Protein AF-B4FDK6-F1 (afdb_monomer_lite)

InterPro domains:
  IPR009755 Regulator of MON1-CCZ1 complex, C-terminal [PF07035] (8-185)
  IPR040371 Regulator of MON1-CCZ1 complex [PTHR12897] (8-190)

pLDDT: mean 92.31, std 12.47, range [34.69, 98.38]

Secondary structure (DSSP, 8-state):
-----------SS-HHHHIIIIIHHHHHH--S-THHHHHHHHHHHHHHHHTTPPPPHHHHHHHHHHHHHTT-HHHHHHHHHTTSS---HHHHHHHHHHTTS-HHHHHHHHHHHHHTT-HHHHHHHHHHTT-HHHHHHHHHHTT-TTS-HHHHHHHHHHTT-HHHHHHHHHHHHHHSTTGGGSHHHHHHHHHHHH--

Radius of gyration: 23.43 Å; chains: 1; bounding box: 72×42×57 Å

Organism: Zea mays (NCBI:txid4577)

Structure (mmCIF, N/CA/C/O backbone):
data_AF-B4FDK6-F1
#
_entry.id   AF-B4FDK6-F1
#
loop_
_atom_site.group_PDB
_atom_site.id
_atom_site.type_symbol
_atom_site.label_atom_id
_atom_site.label_alt_id
_atom_site.label_comp_id
_atom_site.label_asym_id
_atom_site.label_entity_id
_atom_site.label_seq_id
_atom_site.pdbx_PDB_ins_code
_atom_site.Cartn_x
_atom_site.Cartn_y
_atom_site.Cartn_z
_atom_site.occupancy
_atom_site.B_iso_or_equiv
_atom_site.auth_seq_id
_atom_site.auth_comp_id
_atom_site.auth_asym_id
_atom_site.auth_atom_id
_atom_site.pdbx_PDB_model_num
ATOM 1 N N . MET A 1 1 ? 44.920 30.208 -26.578 1.00 35.97 1 MET A N 1
ATOM 2 C CA . MET A 1 1 ? 44.441 29.437 -25.412 1.00 35.97 1 MET A CA 1
ATOM 3 C C . MET A 1 1 ? 42.952 29.689 -25.276 1.00 35.97 1 MET A C 1
ATOM 5 O O . MET A 1 1 ? 42.546 30.714 -24.751 1.00 35.97 1 MET A O 1
ATOM 9 N N . THR A 1 2 ? 42.156 28.834 -25.904 1.00 34.69 2 THR A N 1
ATOM 10 C CA . THR A 1 2 ? 40.707 28.980 -26.067 1.00 34.69 2 THR A CA 1
ATOM 11 C C . THR A 1 2 ? 39.970 28.311 -24.907 1.00 34.69 2 THR A C 1
ATOM 13 O O . THR A 1 2 ? 40.255 27.166 -24.553 1.00 34.69 2 THR A O 1
ATOM 16 N N . GLN A 1 3 ? 39.049 29.067 -24.302 1.00 35.81 3 GLN A N 1
ATOM 17 C CA . GLN A 1 3 ? 38.160 28.658 -23.214 1.00 35.81 3 GLN A CA 1
ATOM 18 C C . GLN A 1 3 ? 37.396 27.377 -23.574 1.00 35.81 3 GLN A C 1
ATOM 20 O O . GLN A 1 3 ? 36.667 27.341 -24.564 1.00 35.81 3 GLN A O 1
ATOM 25 N N . HIS A 1 4 ? 37.523 26.343 -22.742 1.00 38.44 4 HIS A N 1
ATOM 26 C CA . HIS A 1 4 ? 36.586 25.224 -22.730 1.00 38.44 4 HIS A CA 1
ATOM 27 C C . HIS A 1 4 ? 35.317 25.670 -22.001 1.00 38.44 4 HIS A C 1
ATOM 29 O O . HIS A 1 4 ? 35.238 25.620 -20.775 1.00 38.44 4 HIS A O 1
ATOM 35 N N . GLY A 1 5 ? 34.329 26.128 -22.767 1.00 37.38 5 GLY A N 1
ATOM 36 C CA . GLY A 1 5 ? 32.963 26.245 -22.279 1.00 37.38 5 GLY A CA 1
ATOM 37 C C . GLY A 1 5 ? 32.421 24.851 -21.984 1.00 37.38 5 GLY A C 1
ATOM 38 O O . GLY A 1 5 ? 32.193 24.065 -22.902 1.00 37.38 5 GLY A O 1
ATOM 39 N N . GLN A 1 6 ? 32.219 24.539 -20.705 1.00 41.12 6 GLN A N 1
ATOM 40 C CA . GLN A 1 6 ? 31.402 23.406 -20.287 1.00 41.12 6 GLN A CA 1
ATOM 41 C C . GLN A 1 6 ? 29.981 23.631 -20.819 1.00 41.12 6 GLN A C 1
ATOM 43 O O . GLN A 1 6 ? 29.221 24.425 -20.270 1.00 41.12 6 GLN A O 1
ATOM 48 N N . HIS A 1 7 ? 29.621 22.953 -21.908 1.00 42.00 7 HIS A N 1
ATOM 49 C CA . HIS A 1 7 ? 28.219 22.773 -22.265 1.00 42.00 7 HIS A CA 1
ATOM 50 C C . HIS A 1 7 ? 27.599 21.857 -21.210 1.00 42.00 7 HIS A C 1
ATOM 52 O O . HIS A 1 7 ? 27.679 20.633 -21.301 1.00 42.00 7 HIS A O 1
ATOM 58 N N . ALA A 1 8 ? 27.005 22.459 -20.182 1.00 48.59 8 ALA A N 1
ATOM 59 C CA . ALA A 1 8 ? 26.015 21.790 -19.361 1.00 48.59 8 ALA A CA 1
ATOM 60 C C . ALA A 1 8 ? 24.851 21.433 -2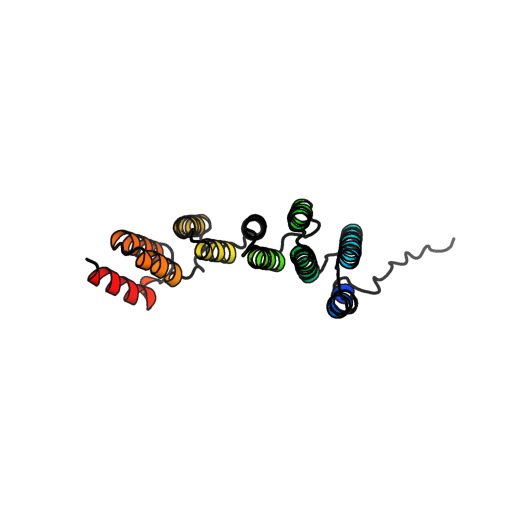0.293 1.00 48.59 8 ALA A C 1
ATOM 62 O O . ALA A 1 8 ? 24.041 22.292 -20.637 1.00 48.59 8 ALA A O 1
ATOM 63 N N . GLY A 1 9 ? 24.836 20.192 -20.788 1.00 51.19 9 GLY A N 1
ATOM 64 C CA . GLY A 1 9 ? 23.757 19.673 -21.617 1.00 51.19 9 GLY A CA 1
ATOM 65 C C . GLY A 1 9 ? 22.450 19.846 -20.861 1.00 51.19 9 GLY A C 1
ATOM 66 O O . GLY A 1 9 ? 22.183 19.132 -19.898 1.00 51.19 9 GLY A O 1
ATOM 67 N N . THR A 1 10 ? 21.673 20.853 -21.248 1.00 54.56 10 THR A N 1
ATOM 68 C CA . THR A 1 10 ? 20.339 21.067 -20.702 1.00 54.56 10 THR A CA 1
ATOM 69 C C . THR A 1 10 ? 19.531 19.841 -21.095 1.00 54.56 10 THR A C 1
ATOM 71 O O . THR A 1 10 ? 19.471 19.500 -22.276 1.00 54.56 10 THR A O 1
ATOM 74 N N . VAL A 1 11 ? 18.993 19.120 -20.113 1.00 58.28 11 VAL A N 1
ATOM 75 C CA . VAL A 1 11 ? 18.112 17.980 -20.369 1.00 58.28 11 VAL A CA 1
ATOM 76 C C . VAL A 1 11 ? 16.935 18.513 -21.185 1.00 58.28 11 VAL A C 1
ATOM 78 O O . VAL A 1 11 ? 16.112 19.253 -20.659 1.00 58.28 11 VAL A O 1
ATOM 81 N N . ALA A 1 12 ? 16.901 18.199 -22.482 1.00 70.44 12 ALA A N 1
ATOM 82 C CA . ALA A 1 12 ? 15.891 18.736 -23.393 1.00 70.44 12 ALA A CA 1
ATOM 83 C C . ALA A 1 12 ? 14.486 18.173 -23.110 1.00 70.44 12 ALA A C 1
ATOM 85 O O . ALA A 1 12 ? 13.505 18.771 -23.534 1.00 70.44 12 ALA A O 1
ATOM 86 N N . ILE A 1 13 ? 14.402 17.030 -22.413 1.00 81.69 13 ILE A N 1
ATOM 87 C CA . ILE A 1 13 ? 13.158 16.347 -22.039 1.00 81.69 13 ILE A CA 1
ATOM 88 C C . ILE A 1 13 ? 13.315 15.781 -20.626 1.00 81.69 13 ILE A C 1
ATOM 90 O O . ILE A 1 13 ? 14.162 14.921 -20.375 1.00 81.69 13 ILE A O 1
ATOM 94 N N . SER A 1 14 ? 12.507 16.263 -19.690 1.00 90.94 14 SER A N 1
ATOM 95 C CA . SER A 1 14 ? 12.491 15.800 -18.303 1.00 90.94 14 SER A CA 1
ATOM 96 C C . SER A 1 14 ? 11.898 14.385 -18.164 1.00 90.94 14 SER A C 1
ATOM 98 O O . SER A 1 14 ? 11.106 13.951 -19.005 1.00 90.94 14 SER A O 1
ATOM 100 N N . PRO A 1 15 ? 12.199 13.641 -17.078 1.00 94.00 15 PRO A N 1
ATOM 101 C CA . PRO A 1 15 ? 11.629 12.307 -16.888 1.00 94.00 15 PRO A CA 1
ATOM 102 C C . PRO A 1 15 ? 10.097 12.260 -16.829 1.00 94.00 15 PRO A C 1
ATOM 104 O O . PRO A 1 15 ? 9.501 11.256 -17.215 1.00 94.00 15 PRO A O 1
ATOM 107 N N . ILE A 1 16 ? 9.457 13.336 -16.360 1.00 94.44 16 ILE A N 1
ATOM 108 C CA . ILE A 1 16 ? 7.996 13.444 -16.346 1.00 94.44 16 ILE A CA 1
ATOM 109 C C . ILE A 1 16 ? 7.430 13.664 -17.754 1.00 94.44 16 ILE A C 1
ATOM 111 O O . ILE A 1 16 ? 6.440 13.026 -18.099 1.00 94.44 16 ILE A O 1
ATOM 115 N N . GLU A 1 17 ? 8.081 14.479 -18.589 1.00 94.44 17 GLU A N 1
ATOM 116 C CA . GLU A 1 17 ? 7.687 14.662 -19.992 1.00 94.44 17 GLU A CA 1
ATOM 117 C C . GLU A 1 17 ? 7.864 13.367 -20.789 1.00 94.44 17 GLU A C 1
ATOM 119 O O . GLU A 1 17 ? 6.994 13.019 -21.578 1.00 94.44 17 GLU A O 1
ATOM 124 N N . MET A 1 18 ? 8.934 12.603 -20.540 1.00 94.88 18 MET A N 1
ATOM 125 C CA . MET A 1 18 ? 9.109 11.276 -21.145 1.00 94.88 18 MET A CA 1
ATOM 126 C C . MET A 1 18 ? 7.967 10.323 -20.762 1.00 94.88 18 MET A C 1
ATOM 128 O O . MET A 1 18 ? 7.444 9.599 -21.607 1.00 94.88 18 MET A O 1
ATOM 132 N N . PHE A 1 19 ? 7.548 10.333 -19.493 1.00 96.06 19 PHE A N 1
ATOM 133 C CA . PHE A 1 19 ? 6.398 9.546 -19.050 1.00 96.06 19 PHE A CA 1
ATOM 134 C C . PHE A 1 19 ? 5.114 9.962 -19.776 1.00 96.06 19 PHE A C 1
ATOM 136 O O . PHE A 1 19 ? 4.468 9.119 -20.390 1.00 96.06 19 PHE A O 1
ATOM 143 N N . GLN A 1 20 ? 4.782 11.253 -19.754 1.00 95.19 20 GLN A N 1
ATOM 144 C CA . GLN A 1 20 ? 3.520 11.774 -20.287 1.00 95.19 20 GLN A CA 1
ATOM 145 C C . GLN A 1 20 ? 3.424 11.690 -21.813 1.00 95.19 20 GLN A C 1
ATOM 147 O O . GLN A 1 20 ? 2.370 11.345 -22.337 1.00 95.19 20 GLN A O 1
ATOM 152 N N . SER A 1 21 ? 4.512 12.002 -22.515 1.00 94.44 21 SER A N 1
ATOM 153 C CA . SER A 1 21 ? 4.513 12.176 -23.972 1.00 94.44 21 SER A CA 1
ATOM 154 C C . SER A 1 21 ? 4.995 10.948 -24.738 1.00 94.44 21 SER A C 1
ATOM 156 O O . SER A 1 21 ? 4.915 10.942 -25.962 1.00 94.44 21 SER A O 1
ATOM 158 N N . VAL A 1 22 ? 5.534 9.931 -24.056 1.00 95.19 22 VAL A N 1
ATOM 159 C CA . VAL A 1 22 ? 6.027 8.707 -24.706 1.00 95.19 22 VAL A CA 1
ATOM 160 C C . VAL A 1 22 ? 5.444 7.470 -24.044 1.00 95.19 22 VAL A C 1
ATOM 162 O O . VAL A 1 22 ? 4.702 6.742 -24.693 1.00 95.19 22 VAL A O 1
ATOM 165 N N . PHE A 1 23 ? 5.744 7.215 -22.767 1.00 96.75 23 PHE A N 1
ATOM 166 C CA . PHE A 1 23 ? 5.373 5.933 -22.156 1.00 96.75 23 PHE A CA 1
ATOM 167 C C . PHE A 1 23 ? 3.864 5.727 -22.049 1.00 96.75 23 PHE A C 1
ATOM 169 O O . PHE A 1 23 ? 3.403 4.638 -22.373 1.00 96.75 23 PHE A O 1
ATOM 176 N N . THR A 1 24 ? 3.103 6.756 -21.668 1.00 96.19 24 THR A N 1
ATOM 177 C CA . THR A 1 24 ? 1.636 6.664 -21.625 1.00 96.19 24 THR A CA 1
ATOM 178 C C . THR A 1 24 ? 1.051 6.376 -23.007 1.00 96.19 24 THR A C 1
ATOM 180 O O . THR A 1 24 ? 0.277 5.440 -23.151 1.00 96.19 24 THR A O 1
ATOM 183 N N . LEU A 1 25 ? 1.481 7.110 -24.042 1.00 95.62 25 LEU A N 1
ATOM 184 C CA . LEU A 1 25 ? 0.971 6.916 -25.406 1.00 95.62 25 LEU A CA 1
ATOM 185 C C . LEU A 1 25 ? 1.298 5.521 -25.948 1.00 95.62 25 LEU A C 1
ATOM 187 O O . LEU A 1 25 ? 0.445 4.865 -26.537 1.00 95.62 25 LEU A O 1
ATOM 191 N N . VAL A 1 26 ? 2.526 5.045 -25.719 1.00 95.56 26 VAL A N 1
ATOM 192 C CA . VAL A 1 26 ? 2.929 3.702 -26.147 1.00 95.56 26 VAL A CA 1
ATOM 193 C C . VAL A 1 26 ? 2.165 2.631 -25.371 1.00 95.56 26 VAL A C 1
ATOM 195 O O . VAL A 1 26 ? 1.765 1.647 -25.980 1.00 95.56 26 VAL A O 1
ATOM 198 N N . GLU A 1 27 ? 1.941 2.787 -24.060 1.00 95.06 27 GLU A N 1
ATOM 199 C CA . GLU A 1 27 ? 1.106 1.848 -23.298 1.00 95.06 27 GLU A CA 1
ATOM 200 C C . GLU A 1 27 ? -0.329 1.792 -23.844 1.00 95.06 27 GLU A C 1
ATOM 202 O O . GLU A 1 27 ? -0.863 0.690 -23.988 1.00 95.06 27 GLU A O 1
ATOM 207 N N . ASP A 1 28 ? -0.919 2.947 -24.164 1.00 93.44 28 ASP A N 1
ATOM 208 C CA . ASP A 1 28 ? -2.299 3.068 -24.647 1.00 93.44 28 ASP A CA 1
ATOM 209 C C . ASP A 1 28 ? -2.493 2.450 -26.044 1.00 93.44 28 ASP A C 1
ATOM 211 O O . ASP A 1 28 ? -3.518 1.820 -26.310 1.00 93.44 28 ASP A O 1
ATOM 215 N N . GLU A 1 29 ? -1.515 2.605 -26.942 1.00 93.62 29 GLU A N 1
ATOM 216 C CA . GLU A 1 29 ? -1.579 2.082 -28.315 1.00 93.62 29 GLU A CA 1
ATOM 217 C C . GLU A 1 29 ? -1.089 0.631 -28.446 1.00 93.62 29 GLU A C 1
ATOM 219 O O . GLU A 1 29 ? -1.381 -0.052 -29.434 1.00 93.62 29 GLU A O 1
ATOM 224 N N . MET A 1 30 ? -0.314 0.142 -27.477 1.00 89.94 30 MET A N 1
ATOM 225 C CA . MET A 1 30 ? 0.305 -1.175 -27.554 1.00 89.94 30 MET A CA 1
ATOM 226 C C . MET A 1 30 ? -0.726 -2.301 -27.446 1.00 89.94 30 MET A C 1
ATOM 228 O O . MET A 1 30 ? -1.491 -2.415 -26.489 1.00 89.94 30 MET A O 1
ATOM 232 N N . MET A 1 31 ? -0.635 -3.234 -28.393 1.00 86.56 31 MET A N 1
ATOM 233 C CA . MET A 1 31 ? -1.385 -4.486 -28.398 1.00 86.56 31 MET A CA 1
ATOM 234 C C . MET A 1 31 ? -0.426 -5.663 -28.191 1.00 86.56 31 MET A C 1
ATOM 236 O O . MET A 1 31 ? 0.586 -5.772 -28.880 1.00 86.56 31 MET A O 1
ATOM 240 N N . GLY A 1 32 ? -0.757 -6.577 -27.276 1.00 87.50 32 GLY A N 1
ATOM 241 C CA . GLY A 1 32 ? 0.019 -7.801 -27.040 1.00 87.50 32 GLY A CA 1
ATOM 242 C C . GLY A 1 32 ? 0.948 -7.744 -25.822 1.00 87.50 32 GLY A C 1
ATOM 243 O O . GLY A 1 32 ? 0.613 -7.138 -24.806 1.00 87.50 32 GLY A O 1
ATOM 244 N N . ASP A 1 33 ? 2.076 -8.459 -25.892 1.00 91.12 33 ASP A N 1
ATOM 245 C CA . ASP A 1 33 ? 3.016 -8.622 -24.773 1.00 91.12 33 ASP A CA 1
ATOM 246 C C . ASP A 1 33 ? 3.803 -7.326 -24.489 1.00 91.12 33 ASP A C 1
ATOM 248 O O . ASP A 1 33 ? 4.522 -6.845 -25.369 1.00 91.12 33 ASP A O 1
ATOM 252 N N . PRO A 1 34 ? 3.758 -6.786 -23.254 1.00 95.19 34 PRO A N 1
ATOM 253 C CA . PRO A 1 34 ? 4.467 -5.563 -22.896 1.00 95.19 34 PRO A CA 1
ATOM 254 C C . PRO A 1 34 ? 5.969 -5.752 -22.622 1.00 95.19 34 PRO A C 1
ATOM 256 O O . PRO A 1 34 ? 6.611 -4.813 -22.155 1.00 95.19 34 PRO A O 1
ATOM 259 N N . ALA A 1 35 ? 6.554 -6.929 -22.882 1.00 94.50 35 ALA A N 1
ATOM 260 C CA . ALA A 1 35 ? 7.957 -7.237 -22.577 1.00 94.50 35 ALA A CA 1
ATOM 261 C C . ALA A 1 35 ? 8.943 -6.185 -23.106 1.00 94.50 35 ALA A C 1
ATOM 263 O O . ALA A 1 35 ? 9.844 -5.757 -22.383 1.00 94.50 35 ALA A O 1
ATOM 264 N N . TYR A 1 36 ? 8.761 -5.751 -24.357 1.00 94.25 36 TYR A N 1
ATOM 265 C CA . TYR A 1 36 ? 9.638 -4.757 -24.970 1.00 94.25 36 TYR A CA 1
ATOM 266 C C . TYR A 1 36 ? 9.503 -3.389 -24.293 1.00 94.25 36 TYR A C 1
ATOM 268 O O . TYR A 1 36 ? 10.512 -2.784 -23.938 1.00 94.25 36 TYR A O 1
ATOM 276 N N . LEU A 1 37 ? 8.271 -2.933 -24.036 1.00 96.50 37 LEU A N 1
ATOM 277 C CA . LEU A 1 37 ? 8.029 -1.675 -23.327 1.00 96.50 37 LEU A CA 1
ATOM 278 C C . LEU A 1 37 ? 8.627 -1.711 -21.915 1.00 96.50 37 LEU A C 1
ATOM 280 O O . LEU A 1 37 ? 9.301 -0.766 -21.515 1.00 96.50 37 LEU A O 1
ATOM 284 N N . ILE A 1 38 ? 8.454 -2.818 -21.187 1.00 97.12 38 ILE A N 1
ATOM 285 C CA . ILE A 1 38 ? 9.066 -3.014 -19.867 1.00 97.12 38 ILE A CA 1
ATOM 286 C C . ILE A 1 38 ? 10.588 -2.887 -19.967 1.00 97.12 38 ILE A C 1
ATOM 288 O O . ILE A 1 38 ? 11.178 -2.135 -19.197 1.00 97.12 38 ILE A O 1
ATOM 292 N N . ALA A 1 39 ? 11.234 -3.556 -20.926 1.00 96.50 39 ALA A N 1
ATOM 293 C CA . ALA A 1 39 ? 12.684 -3.468 -21.100 1.00 96.50 39 ALA A CA 1
ATOM 294 C C . ALA A 1 39 ? 13.155 -2.025 -21.363 1.00 96.50 39 ALA A C 1
ATOM 296 O O . ALA A 1 39 ? 14.132 -1.576 -20.758 1.00 96.50 39 ALA A O 1
ATOM 297 N N . VAL A 1 40 ? 12.432 -1.277 -22.205 1.00 97.31 40 VAL A N 1
ATOM 298 C CA . VAL A 1 40 ? 12.718 0.141 -22.479 1.00 97.31 40 VAL A CA 1
ATOM 299 C C . VAL A 1 40 ? 12.552 0.993 -21.218 1.00 97.31 40 VAL A C 1
ATOM 301 O O . VAL A 1 40 ? 13.420 1.813 -20.920 1.00 97.31 40 VAL A O 1
ATOM 304 N N . ILE A 1 41 ? 11.480 0.787 -20.447 1.00 97.75 41 ILE A N 1
ATOM 305 C CA . ILE A 1 41 ? 11.247 1.512 -19.193 1.00 97.75 41 ILE A CA 1
ATOM 306 C C . ILE A 1 41 ? 12.355 1.214 -18.176 1.00 97.75 41 ILE A C 1
ATOM 308 O O . ILE A 1 41 ? 12.874 2.139 -17.555 1.00 97.75 41 ILE A O 1
ATOM 312 N N . ILE A 1 42 ? 12.763 -0.047 -18.017 1.00 96.62 42 ILE A N 1
ATOM 313 C CA . ILE A 1 42 ? 13.822 -0.433 -17.073 1.00 96.62 42 ILE A CA 1
ATOM 314 C C . ILE A 1 42 ? 15.161 0.203 -17.457 1.00 96.62 42 ILE A C 1
ATOM 316 O O . ILE A 1 42 ? 15.859 0.738 -16.592 1.00 96.62 42 ILE A O 1
ATOM 320 N N . GLU A 1 43 ? 15.508 0.214 -18.745 1.00 96.62 43 GLU A N 1
ATOM 321 C CA . GLU A 1 43 ? 16.723 0.886 -19.209 1.00 96.62 43 GLU A CA 1
ATOM 322 C C . GLU A 1 43 ? 16.642 2.407 -19.014 1.00 96.62 43 GLU A C 1
ATOM 324 O O . GLU A 1 43 ? 17.613 3.037 -18.585 1.00 96.62 43 GLU A O 1
ATOM 329 N N . PHE A 1 44 ? 15.468 3.002 -19.234 1.00 96.81 44 PHE A N 1
ATOM 330 C CA . PHE A 1 44 ? 15.233 4.411 -18.942 1.00 96.81 44 PHE A CA 1
ATOM 331 C C . PHE A 1 44 ? 15.398 4.729 -17.449 1.00 96.81 44 PHE A C 1
ATOM 333 O O . PHE A 1 44 ? 16.123 5.663 -17.109 1.00 96.81 44 PHE A O 1
ATOM 340 N N . LEU A 1 45 ? 14.803 3.937 -16.549 1.00 96.12 45 LEU A N 1
ATOM 341 C CA . LEU A 1 45 ? 14.957 4.085 -15.096 1.00 96.12 45 LEU A CA 1
ATOM 342 C C . LEU A 1 45 ? 16.431 4.002 -14.680 1.00 96.12 45 LEU A C 1
ATOM 344 O O . LEU A 1 45 ? 16.909 4.822 -13.892 1.00 96.12 45 LEU A O 1
ATOM 348 N N . ARG A 1 46 ? 17.181 3.063 -15.266 1.00 93.62 46 ARG A N 1
ATOM 349 C CA . ARG A 1 46 ? 18.625 2.922 -15.046 1.00 93.62 46 ARG A CA 1
ATOM 350 C C . ARG A 1 46 ? 19.398 4.162 -15.504 1.00 93.62 46 ARG A C 1
ATOM 352 O O . ARG A 1 46 ? 20.286 4.625 -14.788 1.00 93.62 46 ARG A O 1
ATOM 359 N N . SER A 1 47 ? 19.053 4.718 -16.666 1.00 93.88 47 SER A N 1
ATOM 360 C CA . SER A 1 47 ? 19.656 5.949 -17.195 1.00 93.88 47 SER A CA 1
ATOM 361 C C . SER A 1 47 ? 19.352 7.168 -16.316 1.00 93.88 47 SER A C 1
ATOM 363 O O . SER A 1 47 ? 20.264 7.913 -15.956 1.00 93.88 47 SER A O 1
ATOM 365 N N . VAL A 1 48 ? 18.092 7.331 -15.897 1.00 94.00 48 VAL A N 1
ATOM 366 C CA . VAL A 1 48 ? 17.638 8.390 -14.980 1.00 94.00 48 VAL A CA 1
ATOM 367 C C . VAL A 1 48 ? 18.409 8.330 -13.662 1.00 94.00 48 VAL A C 1
ATOM 369 O O . VAL A 1 48 ? 18.964 9.342 -13.232 1.00 94.00 48 VAL A O 1
ATOM 372 N N . SER A 1 49 ? 18.530 7.136 -13.075 1.00 92.06 49 SER A N 1
ATOM 373 C CA . SER A 1 49 ? 19.301 6.912 -11.849 1.00 92.06 49 SER A CA 1
ATOM 374 C C . SER A 1 49 ? 20.783 7.267 -12.029 1.00 92.06 49 SER A C 1
ATOM 376 O O . SER A 1 49 ? 21.346 8.012 -11.227 1.00 92.06 49 SER A O 1
ATOM 378 N N . LYS A 1 50 ? 21.411 6.825 -13.130 1.00 92.50 50 LYS A N 1
ATOM 379 C CA . LYS A 1 50 ? 22.814 7.144 -13.449 1.00 92.50 50 LYS A CA 1
ATOM 380 C C . LYS A 1 50 ? 23.053 8.646 -13.639 1.00 92.50 50 LYS A C 1
ATOM 382 O O . LYS A 1 50 ? 24.131 9.135 -13.312 1.00 92.50 50 LYS A O 1
ATOM 387 N N . ALA A 1 51 ? 22.061 9.369 -14.152 1.00 92.31 51 ALA A N 1
ATOM 388 C CA . ALA A 1 51 ? 22.097 10.820 -14.300 1.00 92.31 51 ALA A CA 1
ATOM 389 C C . ALA A 1 51 ? 21.809 11.582 -12.988 1.00 92.31 51 ALA A C 1
ATOM 391 O O . ALA A 1 51 ? 21.859 12.810 -12.982 1.00 92.31 51 ALA A O 1
ATOM 392 N N . GLY A 1 52 ? 21.497 10.889 -11.884 1.00 91.88 52 GLY A N 1
ATOM 393 C CA . GLY A 1 52 ? 21.121 11.512 -10.610 1.00 91.88 52 GLY A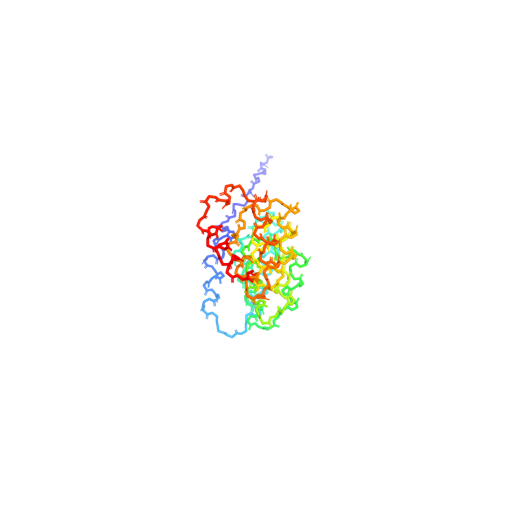 CA 1
ATOM 394 C C . GLY A 1 52 ? 19.741 12.179 -10.633 1.00 91.88 52 GLY A C 1
ATOM 395 O O . GLY A 1 52 ? 19.447 13.024 -9.786 1.00 91.88 52 GLY A O 1
ATOM 396 N N . LEU A 1 53 ? 18.902 11.828 -11.609 1.00 93.19 53 LEU A N 1
ATOM 397 C CA . LEU A 1 53 ? 17.542 12.336 -11.756 1.00 93.19 53 LEU A CA 1
ATOM 398 C C . LEU A 1 53 ? 16.551 11.432 -11.010 1.00 93.19 53 LEU A C 1
ATOM 400 O O . LEU A 1 53 ? 16.821 10.260 -10.756 1.00 93.19 53 LEU A O 1
ATOM 404 N N . LYS A 1 54 ? 15.374 11.970 -10.676 1.00 93.06 54 LYS A N 1
ATOM 405 C CA . LYS A 1 54 ? 14.278 11.191 -10.084 1.00 93.06 54 LYS A CA 1
ATOM 406 C C . LYS A 1 54 ? 13.297 10.750 -11.159 1.00 93.06 54 LYS A C 1
ATOM 408 O O . LYS A 1 54 ? 12.837 11.577 -11.948 1.00 93.06 54 LYS A O 1
ATOM 413 N N . ALA A 1 55 ? 12.949 9.468 -11.160 1.00 95.25 55 ALA A N 1
ATOM 414 C CA . ALA A 1 55 ? 11.878 8.967 -12.004 1.00 95.25 55 ALA A CA 1
ATOM 415 C C . ALA A 1 55 ? 10.505 9.363 -11.427 1.00 95.25 55 ALA A C 1
ATOM 417 O O . ALA A 1 55 ? 10.342 9.444 -10.205 1.00 95.25 55 ALA A O 1
ATOM 418 N N . PRO A 1 56 ? 9.501 9.616 -12.282 1.00 95.81 56 PRO A N 1
ATOM 419 C CA . PRO A 1 56 ? 8.148 9.881 -11.816 1.00 95.81 56 PRO A CA 1
ATOM 420 C C . PRO A 1 56 ? 7.542 8.614 -11.199 1.00 95.81 56 PRO A C 1
ATOM 422 O O . PRO A 1 56 ? 7.630 7.535 -11.781 1.00 95.81 56 PRO A O 1
ATOM 425 N N . HIS A 1 57 ? 6.870 8.737 -10.050 1.00 96.56 57 HIS A N 1
ATOM 426 C CA . HIS A 1 57 ? 6.277 7.583 -9.354 1.00 96.56 57 HIS A CA 1
ATOM 427 C C . HIS A 1 57 ? 5.277 6.809 -10.227 1.00 96.56 57 HIS A C 1
ATOM 429 O O . HIS A 1 57 ? 5.191 5.586 -10.131 1.00 96.56 57 HIS A O 1
ATOM 435 N N . ASN A 1 58 ? 4.567 7.504 -11.121 1.00 96.50 58 ASN A N 1
ATOM 436 C CA . ASN A 1 58 ? 3.625 6.883 -12.052 1.00 96.50 58 ASN A CA 1
ATOM 437 C C . ASN A 1 58 ? 4.304 5.884 -12.998 1.00 96.50 58 ASN A C 1
ATOM 439 O O . ASN A 1 58 ? 3.679 4.905 -13.392 1.00 96.50 58 ASN A O 1
ATOM 443 N N . LEU A 1 59 ? 5.590 6.072 -13.311 1.00 97.38 59 LEU A N 1
ATOM 444 C CA . LEU A 1 59 ? 6.342 5.113 -14.116 1.00 97.38 59 LEU A CA 1
ATOM 445 C C . LEU A 1 59 ? 6.597 3.811 -13.343 1.00 97.38 59 LEU A C 1
ATOM 447 O O . LEU A 1 59 ? 6.549 2.730 -13.930 1.00 97.38 59 LEU A O 1
ATOM 451 N N . TYR A 1 60 ? 6.785 3.881 -12.020 1.00 97.94 60 TYR A N 1
ATOM 452 C CA . TYR A 1 60 ? 6.871 2.680 -11.188 1.00 97.94 60 TYR A CA 1
ATOM 453 C C . TYR A 1 60 ? 5.536 1.924 -11.142 1.00 97.94 60 TYR A C 1
ATOM 455 O O . TYR A 1 60 ? 5.515 0.700 -11.274 1.00 97.94 60 TYR A O 1
ATOM 463 N N . VAL A 1 61 ? 4.425 2.657 -11.006 1.00 98.25 61 VAL A N 1
ATOM 464 C CA . VAL A 1 61 ? 3.054 2.112 -11.024 1.00 98.25 61 VAL A CA 1
ATOM 465 C C . VAL A 1 61 ? 2.745 1.434 -12.363 1.00 98.25 61 VAL A C 1
ATOM 467 O O . VAL A 1 61 ? 2.285 0.291 -12.376 1.00 98.25 61 VAL A O 1
ATOM 470 N N . MET A 1 62 ? 3.050 2.099 -13.482 1.00 97.88 62 MET A N 1
ATOM 471 C CA . MET A 1 62 ? 2.909 1.556 -14.837 1.00 97.88 62 MET A CA 1
ATOM 472 C C . MET A 1 62 ? 3.726 0.269 -14.996 1.00 97.88 62 MET A C 1
ATOM 474 O O . MET A 1 62 ? 3.180 -0.769 -15.360 1.00 97.88 62 MET A O 1
ATOM 478 N N . THR A 1 63 ? 5.012 0.288 -14.627 1.00 98.12 63 THR A N 1
ATOM 479 C CA . THR A 1 63 ? 5.892 -0.889 -14.741 1.00 98.12 63 THR A CA 1
ATOM 480 C C . THR A 1 63 ? 5.350 -2.084 -13.954 1.00 98.12 63 THR A C 1
ATOM 482 O O . THR A 1 63 ? 5.260 -3.189 -14.490 1.00 98.12 63 THR A O 1
ATOM 485 N N . ALA A 1 64 ? 4.940 -1.877 -12.696 1.00 98.25 64 ALA A N 1
ATOM 486 C CA . ALA A 1 64 ? 4.352 -2.933 -11.873 1.00 98.25 64 ALA A CA 1
ATOM 487 C C . ALA A 1 64 ? 3.057 -3.492 -12.490 1.00 98.25 64 ALA A C 1
ATOM 489 O O . ALA A 1 64 ? 2.829 -4.702 -12.468 1.00 98.25 64 ALA A O 1
ATOM 490 N N . THR A 1 65 ? 2.237 -2.624 -13.084 1.00 97.56 65 THR A N 1
ATOM 491 C CA . THR A 1 65 ? 0.979 -3.001 -13.741 1.00 97.56 65 THR A CA 1
ATOM 492 C C . THR A 1 65 ? 1.224 -3.815 -15.011 1.00 97.56 65 THR A C 1
ATOM 494 O O . THR A 1 65 ? 0.609 -4.867 -15.183 1.00 97.56 65 THR A O 1
ATOM 497 N N . LEU A 1 66 ? 2.167 -3.405 -15.864 1.00 97.44 66 LEU A N 1
ATOM 498 C CA . LEU A 1 66 ? 2.559 -4.149 -17.068 1.00 97.44 66 LEU A CA 1
ATOM 499 C C . LEU A 1 66 ? 3.124 -5.538 -16.729 1.00 97.44 66 LEU A C 1
ATOM 501 O O . LEU A 1 66 ? 2.782 -6.534 -17.377 1.00 97.44 66 LEU A O 1
ATOM 505 N N . LEU A 1 67 ? 3.948 -5.629 -15.680 1.00 97.38 67 LEU A N 1
ATOM 506 C CA . LEU A 1 67 ? 4.474 -6.900 -15.179 1.00 97.38 67 LEU A CA 1
ATOM 507 C C . LEU A 1 67 ? 3.351 -7.816 -14.680 1.00 97.38 67 LEU A C 1
ATOM 509 O O . LEU A 1 67 ? 3.287 -8.977 -15.088 1.00 97.38 67 LEU A O 1
ATOM 513 N N . ALA A 1 68 ? 2.436 -7.299 -13.858 1.00 96.75 68 ALA A N 1
ATOM 514 C CA . ALA A 1 68 ? 1.314 -8.073 -13.330 1.00 96.75 68 ALA A CA 1
ATOM 515 C C . ALA A 1 68 ? 0.356 -8.544 -14.435 1.00 96.75 68 ALA A C 1
ATOM 517 O O . ALA A 1 68 ? -0.006 -9.718 -14.455 1.00 96.75 68 ALA A O 1
ATOM 518 N N . ARG A 1 69 ? 0.030 -7.684 -15.415 1.00 94.00 69 ARG A N 1
ATOM 519 C CA . ARG A 1 69 ? -0.768 -8.042 -16.610 1.00 94.00 69 ARG A CA 1
ATOM 520 C C . ARG A 1 69 ? -0.169 -9.214 -17.396 1.00 94.00 69 ARG A C 1
ATOM 522 O O . ARG A 1 69 ? -0.896 -9.938 -18.064 1.00 94.00 69 ARG A O 1
ATOM 529 N N . SER A 1 70 ? 1.145 -9.403 -17.295 1.00 94.19 70 SER A N 1
ATOM 530 C CA . SER A 1 70 ? 1.892 -10.475 -17.961 1.00 94.19 70 SER A CA 1
ATOM 531 C C . SER A 1 70 ? 2.224 -11.651 -17.033 1.00 94.19 70 SER A C 1
ATOM 533 O O . SER A 1 70 ? 3.078 -12.466 -17.370 1.00 94.19 70 SER A O 1
ATOM 535 N N . ASN A 1 71 ? 1.616 -11.724 -15.842 1.00 95.31 71 ASN A N 1
ATOM 536 C CA . ASN A 1 71 ? 1.908 -12.707 -14.790 1.00 95.31 71 ASN A CA 1
ATOM 537 C C . ASN A 1 71 ? 3.379 -12.739 -14.312 1.00 95.31 71 ASN A C 1
ATOM 539 O O . ASN A 1 71 ? 3.822 -13.712 -13.699 1.00 95.31 71 ASN A O 1
ATOM 543 N N . ARG A 1 72 ? 4.144 -11.659 -14.518 1.00 96.50 72 ARG A N 1
ATOM 544 C CA . ARG A 1 72 ? 5.559 -11.527 -14.122 1.00 96.50 72 ARG A CA 1
ATOM 545 C C . ARG A 1 72 ? 5.725 -11.032 -12.678 1.00 96.50 72 ARG A C 1
ATOM 547 O O . ARG A 1 72 ? 6.477 -10.102 -12.396 1.00 96.50 72 ARG A O 1
ATOM 554 N N . TYR A 1 73 ? 5.031 -11.649 -11.723 1.00 97.88 73 TYR A N 1
ATOM 555 C CA . TYR A 1 73 ? 5.066 -11.217 -10.316 1.00 97.88 73 TYR A CA 1
ATOM 556 C C . TYR A 1 73 ? 6.440 -11.386 -9.644 1.00 97.88 73 TYR A C 1
ATOM 558 O O . TYR A 1 73 ? 6.794 -10.608 -8.756 1.00 97.88 73 TYR A O 1
ATOM 566 N N . ALA A 1 74 ? 7.235 -12.367 -10.079 1.00 97.69 74 ALA A N 1
ATOM 567 C CA . ALA A 1 74 ? 8.598 -12.559 -9.584 1.00 97.69 74 ALA A CA 1
ATOM 568 C C . ALA A 1 74 ? 9.508 -11.364 -9.923 1.00 97.69 74 ALA A C 1
ATOM 570 O O . ALA A 1 74 ? 10.303 -10.932 -9.089 1.00 97.69 74 ALA A O 1
ATOM 571 N N . GLU A 1 75 ? 9.348 -10.784 -11.115 1.00 97.56 75 GLU A N 1
ATOM 572 C CA . GLU A 1 75 ? 10.099 -9.601 -11.542 1.00 97.56 75 GLU A CA 1
ATOM 573 C C . GLU A 1 75 ? 9.697 -8.356 -10.748 1.00 97.56 75 GLU A C 1
ATOM 575 O O . GLU A 1 75 ? 10.567 -7.571 -10.380 1.00 97.56 75 GLU A O 1
ATOM 580 N N . ILE A 1 76 ? 8.418 -8.213 -10.373 1.00 98.00 76 ILE A N 1
ATOM 581 C CA . ILE A 1 76 ? 7.979 -7.142 -9.461 1.00 98.00 76 ILE A CA 1
ATOM 582 C C . ILE A 1 76 ? 8.759 -7.218 -8.141 1.00 98.00 76 ILE A C 1
ATOM 584 O O . ILE A 1 76 ? 9.329 -6.221 -7.694 1.00 98.00 76 ILE A O 1
ATOM 588 N N . ALA A 1 77 ? 8.818 -8.404 -7.527 1.00 97.50 77 ALA A N 1
ATOM 589 C CA . ALA A 1 77 ? 9.542 -8.602 -6.274 1.00 97.50 77 ALA A CA 1
ATOM 590 C C . ALA A 1 77 ? 11.043 -8.311 -6.428 1.00 97.50 77 ALA A C 1
ATOM 592 O O . ALA A 1 77 ? 11.638 -7.666 -5.560 1.00 97.50 77 ALA A O 1
ATOM 593 N N . LEU A 1 78 ? 11.645 -8.739 -7.541 1.00 97.75 78 LEU A N 1
ATOM 594 C CA . LEU A 1 78 ? 13.047 -8.480 -7.852 1.00 97.75 78 LEU A CA 1
ATOM 595 C C . LEU A 1 78 ? 13.321 -6.980 -8.014 1.00 97.75 78 LEU A C 1
ATOM 597 O O . LEU A 1 78 ? 14.266 -6.467 -7.415 1.00 97.75 78 LEU A O 1
ATOM 601 N N . PHE A 1 79 ? 12.509 -6.264 -8.789 1.00 97.44 79 PHE A N 1
ATOM 602 C CA . PHE A 1 79 ? 12.734 -4.847 -9.068 1.00 97.44 79 PHE A CA 1
ATOM 603 C C . PHE A 1 79 ? 12.515 -3.957 -7.846 1.00 97.44 79 PHE A C 1
ATOM 605 O O . PHE A 1 79 ? 13.273 -3.006 -7.659 1.00 97.44 79 PHE A O 1
ATOM 612 N N . VAL A 1 80 ? 11.553 -4.281 -6.979 1.00 96.75 80 VAL A N 1
ATOM 613 C CA . VAL A 1 80 ? 11.390 -3.580 -5.696 1.00 96.75 80 VAL A CA 1
ATOM 614 C C . VAL A 1 80 ? 12.571 -3.869 -4.768 1.00 96.75 80 VAL A C 1
ATOM 616 O O . VAL A 1 80 ? 13.160 -2.943 -4.215 1.00 96.75 80 VAL A O 1
ATOM 619 N N . SER A 1 81 ? 12.978 -5.137 -4.642 1.00 95.25 81 SER A N 1
ATOM 620 C CA . SER A 1 81 ? 14.083 -5.535 -3.752 1.00 95.25 81 SER A CA 1
ATOM 621 C C . SER A 1 81 ? 15.421 -4.911 -4.161 1.00 95.25 81 SER A C 1
ATOM 623 O O . SER A 1 81 ? 16.230 -4.558 -3.306 1.00 95.25 81 SER A O 1
ATOM 625 N N . ASN A 1 82 ? 15.638 -4.725 -5.466 1.00 94.69 82 ASN A N 1
ATOM 626 C CA . ASN A 1 82 ? 16.825 -4.066 -6.016 1.00 94.69 82 ASN A CA 1
ATOM 627 C C . ASN A 1 82 ? 16.677 -2.542 -6.153 1.00 94.69 82 ASN A C 1
ATOM 629 O O . ASN A 1 82 ? 17.560 -1.902 -6.718 1.00 94.69 82 ASN A O 1
ATOM 633 N N . LYS A 1 83 ? 15.581 -1.953 -5.654 1.00 92.56 83 LYS A N 1
ATOM 634 C CA . LYS A 1 83 ? 15.285 -0.512 -5.738 1.00 92.56 83 LYS A CA 1
ATOM 635 C C . LYS A 1 83 ? 15.302 0.049 -7.167 1.00 92.56 83 LYS A C 1
ATOM 637 O O . LYS A 1 83 ? 15.555 1.231 -7.362 1.00 92.56 83 LYS A O 1
ATOM 642 N N . ILE A 1 84 ? 15.008 -0.791 -8.159 1.00 95.31 84 ILE A N 1
ATOM 643 C CA . ILE A 1 84 ? 14.724 -0.344 -9.529 1.00 95.31 84 ILE A CA 1
ATOM 644 C C . ILE A 1 84 ? 13.352 0.337 -9.549 1.00 95.31 84 ILE A C 1
ATOM 646 O O . ILE A 1 84 ? 13.191 1.402 -10.137 1.00 95.31 84 ILE A O 1
ATOM 650 N N . LEU A 1 85 ? 12.377 -0.261 -8.856 1.00 96.62 85 LEU A N 1
ATOM 651 C CA . LEU A 1 85 ? 11.124 0.397 -8.495 1.00 96.62 85 LEU A CA 1
ATOM 652 C C . LEU A 1 85 ? 11.273 0.940 -7.073 1.00 96.62 85 LEU A C 1
ATOM 654 O O . LEU A 1 85 ? 11.178 0.187 -6.101 1.00 96.62 85 LEU A O 1
ATOM 658 N N . GLU A 1 86 ? 11.580 2.230 -6.952 1.00 94.75 86 GLU A N 1
ATOM 659 C CA . GLU A 1 86 ? 11.846 2.837 -5.649 1.00 94.75 86 GLU A CA 1
ATOM 660 C C . GLU A 1 86 ? 10.583 2.880 -4.763 1.00 94.75 86 GLU A C 1
ATOM 662 O O . GLU A 1 86 ? 9.493 3.196 -5.248 1.00 94.75 86 GLU A O 1
ATOM 667 N N . PRO A 1 87 ? 10.711 2.620 -3.446 1.00 95.44 87 PRO A N 1
ATOM 668 C CA . PRO A 1 87 ? 9.599 2.700 -2.502 1.00 95.44 87 PRO A CA 1
ATOM 669 C C . PRO A 1 87 ? 8.872 4.058 -2.474 1.00 95.44 87 PRO A C 1
ATOM 671 O O . PRO A 1 87 ? 9.383 5.053 -1.951 1.00 95.44 87 PRO A O 1
ATOM 674 N N . CYS A 1 88 ? 7.619 4.091 -2.926 1.00 96.12 88 CYS A N 1
ATOM 675 C CA . CYS A 1 88 ? 6.728 5.249 -2.806 1.00 96.12 88 CYS A CA 1
ATOM 676 C C . CYS A 1 88 ? 5.297 4.833 -2.435 1.00 96.12 88 CYS A C 1
ATOM 678 O O . CYS A 1 88 ? 4.946 3.654 -2.483 1.00 96.12 88 CYS A O 1
ATOM 680 N N . LYS A 1 89 ? 4.468 5.803 -2.020 1.00 97.19 89 LYS A N 1
ATOM 681 C CA . LYS A 1 89 ? 3.089 5.526 -1.590 1.00 97.19 89 LYS A CA 1
ATOM 682 C C . LYS A 1 89 ? 2.274 4.952 -2.746 1.00 97.19 89 LYS A C 1
ATOM 684 O O . LYS A 1 89 ? 1.574 3.965 -2.564 1.00 97.19 89 LYS A O 1
ATOM 689 N N . GLU A 1 90 ? 2.394 5.552 -3.923 1.00 97.94 90 GLU A N 1
ATOM 690 C CA . GLU A 1 90 ? 1.646 5.184 -5.123 1.00 97.94 90 GLU A CA 1
ATOM 691 C C . GLU A 1 90 ? 1.946 3.738 -5.533 1.00 97.94 90 GLU A C 1
ATOM 693 O O . GLU A 1 90 ? 1.026 2.947 -5.734 1.00 97.94 90 GLU A O 1
ATOM 698 N N . LEU A 1 91 ? 3.229 3.361 -5.554 1.00 98.38 91 LEU A N 1
ATOM 699 C CA . LEU A 1 91 ? 3.646 1.991 -5.833 1.00 98.38 91 LEU A CA 1
ATOM 700 C C . LEU A 1 91 ? 3.149 1.021 -4.756 1.00 98.38 91 LEU A C 1
ATOM 702 O O . LEU A 1 91 ? 2.630 -0.037 -5.093 1.00 98.38 91 LEU A O 1
ATOM 706 N N . ALA A 1 92 ? 3.253 1.374 -3.473 1.00 98.38 92 ALA A N 1
ATOM 707 C CA . ALA A 1 92 ? 2.776 0.519 -2.390 1.00 98.38 92 ALA A CA 1
ATOM 708 C C . ALA A 1 92 ? 1.272 0.217 -2.511 1.00 98.38 92 ALA A C 1
ATOM 710 O O . ALA A 1 92 ? 0.867 -0.941 -2.410 1.00 98.38 92 ALA A O 1
ATOM 711 N N . MET A 1 93 ? 0.459 1.244 -2.784 1.00 97.81 93 MET A N 1
ATOM 712 C CA . MET A 1 93 ? -0.979 1.095 -3.023 1.00 97.81 93 MET A CA 1
ATOM 713 C C . MET A 1 93 ? -1.250 0.217 -4.248 1.00 97.81 93 MET A C 1
ATOM 715 O O . MET A 1 93 ? -2.053 -0.711 -4.162 1.00 97.81 93 MET A O 1
ATOM 719 N N . GLN A 1 94 ? -0.525 0.438 -5.349 1.00 98.19 94 GLN A N 1
ATOM 720 C CA . GLN A 1 94 ? -0.666 -0.375 -6.557 1.00 98.19 94 GLN A CA 1
ATOM 721 C C . GLN A 1 94 ? -0.323 -1.848 -6.306 1.00 98.19 94 GLN A C 1
ATOM 723 O O . GLN A 1 94 ? -1.042 -2.737 -6.748 1.00 98.19 94 GLN A O 1
ATOM 728 N N . LEU A 1 95 ? 0.752 -2.137 -5.570 1.00 98.38 95 LEU A N 1
ATOM 729 C CA . LEU A 1 95 ? 1.139 -3.509 -5.232 1.00 98.38 95 LEU A CA 1
ATOM 730 C C . LEU A 1 95 ? 0.090 -4.202 -4.353 1.00 98.38 95 LEU A C 1
ATOM 732 O O . LEU A 1 95 ? -0.156 -5.397 -4.515 1.00 98.38 95 LEU A O 1
ATOM 736 N N . MET A 1 96 ? -0.557 -3.469 -3.443 1.00 97.69 96 MET A N 1
ATOM 737 C CA . MET A 1 96 ? -1.656 -4.023 -2.651 1.00 97.69 96 MET A CA 1
ATOM 738 C C . MET A 1 96 ? -2.874 -4.373 -3.511 1.00 97.69 96 MET A C 1
ATOM 740 O O . MET A 1 96 ? -3.471 -5.427 -3.283 1.00 97.69 96 MET A O 1
ATOM 744 N N . GLU A 1 97 ? -3.202 -3.536 -4.497 1.00 96.94 97 GLU A N 1
ATOM 745 C CA . GLU A 1 97 ? -4.305 -3.757 -5.441 1.00 96.94 97 GLU A CA 1
ATOM 746 C C . GLU A 1 97 ? -4.022 -4.941 -6.378 1.00 96.94 97 GLU A C 1
ATOM 748 O O . GLU A 1 97 ? -4.776 -5.912 -6.424 1.00 96.94 97 GLU A O 1
ATOM 753 N N . LEU A 1 98 ? -2.863 -4.940 -7.045 1.00 96.94 98 LEU A N 1
ATOM 754 C CA . LEU A 1 98 ? -2.409 -6.057 -7.888 1.00 96.94 98 LEU A CA 1
ATOM 755 C C . LEU A 1 98 ? -2.287 -7.370 -7.099 1.00 96.94 98 LEU A C 1
ATOM 757 O O . LEU A 1 98 ? -2.381 -8.463 -7.658 1.00 96.94 98 LEU A O 1
ATOM 761 N N . GLY A 1 99 ? -2.049 -7.259 -5.793 1.00 95.69 99 GLY A N 1
ATOM 762 C CA . GLY A 1 99 ? -1.897 -8.365 -4.866 1.00 95.69 99 GLY A CA 1
ATOM 763 C C . GLY A 1 99 ? -3.203 -8.946 -4.321 1.00 95.69 99 GLY A C 1
ATOM 764 O O . GLY A 1 99 ? -3.125 -9.896 -3.542 1.00 95.69 99 GLY A O 1
ATOM 765 N N . LEU A 1 100 ? -4.385 -8.453 -4.720 1.00 93.75 100 LEU A N 1
ATOM 766 C CA . LEU A 1 100 ? -5.672 -9.027 -4.286 1.00 93.75 100 LEU A CA 1
ATOM 767 C C . LEU A 1 100 ? -5.779 -10.531 -4.586 1.00 93.75 100 LEU A C 1
ATOM 769 O O . LEU A 1 100 ? -6.327 -11.277 -3.781 1.00 93.75 100 LEU A O 1
ATOM 773 N N . GLN A 1 101 ? -5.207 -10.977 -5.710 1.00 90.25 101 GLN A N 1
ATOM 774 C CA . GLN A 1 101 ? -5.122 -12.395 -6.096 1.00 90.25 101 GLN A CA 1
ATOM 775 C C . GLN A 1 101 ? -3.697 -12.969 -5.989 1.00 90.25 101 GLN A C 1
ATOM 777 O O . GLN A 1 101 ? -3.470 -14.137 -6.291 1.00 90.25 101 GLN A O 1
ATOM 782 N N . HIS A 1 102 ? -2.725 -12.165 -5.546 1.00 96.12 102 HIS A N 1
ATOM 783 C CA . HIS A 1 102 ? -1.329 -12.576 -5.398 1.00 96.12 102 HIS A CA 1
ATOM 784 C C . HIS A 1 102 ? -0.759 -12.093 -4.047 1.00 96.12 102 HIS A C 1
ATOM 786 O O . HIS A 1 102 ? -0.128 -11.029 -3.968 1.00 96.12 102 HIS A O 1
ATOM 792 N N . PRO A 1 103 ? -0.951 -12.876 -2.962 1.00 95.38 103 PRO A N 1
ATOM 793 C CA . PRO A 1 103 ? -0.592 -12.475 -1.599 1.00 95.38 103 PRO A CA 1
ATOM 794 C C . PRO A 1 103 ? 0.861 -12.007 -1.399 1.00 95.38 103 PRO A C 1
ATOM 796 O O . PRO A 1 103 ? 1.064 -11.043 -0.656 1.00 95.38 103 PRO A O 1
ATOM 799 N N . PRO A 1 104 ? 1.889 -12.595 -2.054 1.00 97.19 104 PRO A N 1
ATOM 800 C CA . PRO A 1 104 ? 3.259 -12.095 -1.930 1.00 97.19 104 PRO A CA 1
ATOM 801 C C . PRO A 1 104 ? 3.426 -10.647 -2.415 1.00 97.19 104 PRO A C 1
ATOM 803 O O . PRO A 1 104 ? 4.134 -9.866 -1.782 1.00 97.19 104 PRO A O 1
ATOM 806 N N . THR A 1 105 ? 2.738 -10.256 -3.493 1.00 97.81 105 THR A N 1
ATOM 807 C CA . THR A 1 105 ? 2.780 -8.875 -4.010 1.00 97.81 105 THR A CA 1
ATOM 808 C C . THR A 1 105 ? 2.020 -7.922 -3.100 1.00 97.81 105 THR A C 1
ATOM 810 O O . THR A 1 105 ? 2.503 -6.823 -2.834 1.00 97.81 105 THR A O 1
ATOM 813 N N . ARG A 1 106 ? 0.896 -8.365 -2.523 1.00 97.31 106 ARG A N 1
ATOM 814 C CA . ARG A 1 106 ? 0.181 -7.570 -1.518 1.00 97.31 106 ARG A CA 1
ATOM 815 C C . ARG A 1 106 ? 1.054 -7.286 -0.299 1.00 97.31 106 ARG A C 1
ATOM 817 O O . ARG A 1 106 ? 1.140 -6.145 0.154 1.00 97.31 106 ARG A O 1
ATOM 824 N N . LYS A 1 107 ? 1.756 -8.314 0.191 1.00 96.81 107 LYS A N 1
ATOM 825 C CA . LYS A 1 107 ? 2.707 -8.190 1.300 1.00 96.81 107 LYS A CA 1
ATOM 826 C C . LYS A 1 107 ? 3.840 -7.212 0.975 1.00 96.81 107 LYS A C 1
ATOM 828 O O . LYS A 1 107 ? 4.209 -6.424 1.837 1.00 96.81 107 LYS A O 1
ATOM 833 N N . LEU A 1 108 ? 4.342 -7.216 -0.259 1.00 97.75 108 LEU A N 1
ATOM 834 C CA . LEU A 1 108 ? 5.367 -6.271 -0.706 1.00 97.75 108 LEU A CA 1
ATOM 835 C C . LEU A 1 108 ? 4.896 -4.812 -0.585 1.00 97.75 108 LEU A C 1
ATOM 837 O O . LEU A 1 108 ? 5.628 -3.977 -0.058 1.00 97.75 108 LEU A O 1
ATOM 841 N N . GLY A 1 109 ? 3.659 -4.514 -0.999 1.00 98.00 109 GLY A N 1
ATOM 842 C CA . GLY A 1 109 ? 3.058 -3.186 -0.818 1.00 98.00 109 GLY A CA 1
ATOM 843 C C . GLY A 1 109 ? 2.907 -2.801 0.659 1.00 98.00 109 GLY A C 1
ATOM 844 O O . GLY A 1 109 ? 3.277 -1.701 1.064 1.00 98.00 109 GLY A O 1
ATOM 845 N N . MET A 1 110 ? 2.453 -3.735 1.495 1.00 97.75 110 MET A N 1
ATOM 846 C CA . MET A 1 110 ? 2.350 -3.553 2.949 1.00 97.75 110 MET A CA 1
ATOM 847 C C . MET A 1 110 ? 3.698 -3.269 3.622 1.00 97.75 110 MET A C 1
ATOM 849 O O . MET A 1 110 ? 3.812 -2.354 4.442 1.00 97.75 110 MET A O 1
ATOM 853 N N . ASP A 1 111 ? 4.728 -4.041 3.282 1.00 97.38 111 ASP A N 1
ATOM 854 C CA . ASP A 1 111 ? 6.077 -3.850 3.810 1.00 97.38 111 ASP A CA 1
ATOM 855 C C . ASP A 1 111 ? 6.647 -2.494 3.357 1.00 97.38 111 ASP A C 1
ATOM 857 O O . ASP A 1 111 ? 7.248 -1.788 4.168 1.00 97.38 111 ASP A O 1
ATOM 861 N N . MET A 1 112 ? 6.345 -2.063 2.128 1.00 98.12 112 MET A N 1
ATOM 862 C CA . MET A 1 112 ? 6.720 -0.748 1.603 1.00 98.12 112 MET A CA 1
ATOM 863 C C . MET A 1 112 ? 6.070 0.409 2.379 1.00 98.12 112 MET A C 1
ATOM 865 O O . MET A 1 112 ? 6.757 1.370 2.735 1.00 98.12 112 MET A O 1
ATOM 869 N N . LEU A 1 113 ? 4.772 0.324 2.707 1.00 98.12 113 LEU A N 1
ATOM 870 C CA . LEU A 1 113 ? 4.111 1.322 3.564 1.00 98.12 113 LEU A CA 1
ATOM 871 C C . LEU A 1 113 ? 4.783 1.406 4.940 1.00 98.12 113 LEU A C 1
ATOM 873 O O . LEU A 1 113 ? 5.014 2.503 5.459 1.00 98.12 113 LEU A O 1
ATOM 877 N N . ARG A 1 114 ? 5.121 0.247 5.520 1.00 96.94 114 ARG A N 1
ATOM 878 C CA . ARG A 1 114 ? 5.784 0.158 6.825 1.00 96.94 114 ARG A CA 1
ATOM 879 C C . ARG A 1 114 ? 7.176 0.789 6.790 1.00 96.94 114 ARG A C 1
ATOM 881 O O . ARG A 1 114 ? 7.491 1.576 7.680 1.00 96.94 114 ARG A O 1
ATOM 888 N N . GLU A 1 115 ? 7.984 0.467 5.780 1.00 95.56 115 GLU A N 1
ATOM 889 C CA . GLU A 1 115 ? 9.338 1.008 5.588 1.00 95.56 115 GLU A CA 1
ATOM 890 C C . GLU A 1 115 ? 9.317 2.530 5.404 1.00 95.56 115 GLU A C 1
ATOM 892 O O . GLU A 1 115 ? 10.145 3.244 5.967 1.00 95.56 115 GLU A O 1
ATOM 897 N N . ARG A 1 116 ? 8.325 3.049 4.673 1.00 96.00 116 ARG A N 1
ATOM 898 C CA . ARG A 1 116 ? 8.169 4.486 4.404 1.00 96.00 116 ARG A CA 1
ATOM 899 C C . ARG A 1 116 ? 7.574 5.284 5.568 1.00 96.00 116 ARG A C 1
ATOM 901 O O . ARG A 1 116 ? 7.469 6.504 5.452 1.00 96.00 116 ARG A O 1
ATOM 908 N N . GLY A 1 117 ? 7.177 4.633 6.662 1.00 96.44 117 GLY A N 1
ATOM 909 C CA . GLY A 1 117 ? 6.515 5.294 7.790 1.00 96.44 117 GLY A CA 1
ATOM 910 C C . GLY A 1 117 ? 5.095 5.779 7.470 1.00 96.44 117 GLY A C 1
ATOM 911 O O . GLY A 1 117 ? 4.575 6.669 8.141 1.00 96.44 117 GLY A O 1
ATOM 912 N N . LEU A 1 118 ? 4.443 5.200 6.457 1.00 97.62 118 LEU A N 1
ATOM 913 C CA . LEU A 1 118 ? 3.061 5.507 6.072 1.00 97.62 118 LEU A CA 1
ATOM 914 C C . LEU A 1 118 ? 2.088 4.764 6.999 1.00 97.62 118 LEU A C 1
ATOM 916 O O . LEU A 1 118 ? 1.321 3.895 6.590 1.00 97.62 118 LEU A O 1
ATOM 920 N N . HIS A 1 119 ? 2.169 5.078 8.293 1.00 97.62 119 HIS A N 1
ATOM 921 C CA . HIS A 1 119 ? 1.558 4.285 9.356 1.00 97.62 119 HIS A CA 1
ATOM 922 C C . HIS A 1 119 ? 0.028 4.234 9.288 1.00 97.62 119 HIS A C 1
ATOM 924 O O . HIS A 1 119 ? -0.549 3.197 9.600 1.00 97.62 119 HIS A O 1
ATOM 930 N N . HIS A 1 120 ? -0.628 5.325 8.879 1.00 96.88 120 HIS A N 1
ATOM 931 C CA . HIS A 1 120 ? -2.081 5.345 8.697 1.00 96.88 120 HIS A CA 1
ATOM 932 C C . HIS A 1 120 ? -2.516 4.360 7.607 1.00 96.88 120 HIS A C 1
ATOM 934 O O . HIS A 1 120 ? -3.330 3.479 7.869 1.00 96.88 120 HIS A O 1
ATOM 940 N N . ASP A 1 121 ? -1.920 4.471 6.416 1.00 97.25 121 ASP A N 1
ATOM 941 C CA . ASP A 1 121 ? -2.232 3.603 5.279 1.00 97.25 121 ASP A CA 1
ATOM 942 C C . ASP A 1 121 ? -1.936 2.131 5.621 1.00 97.25 121 ASP A C 1
ATOM 944 O O . ASP A 1 121 ? -2.746 1.249 5.347 1.00 97.25 121 ASP A O 1
ATOM 948 N N . TYR A 1 122 ? -0.817 1.874 6.309 1.00 98.00 122 TYR A N 1
ATOM 949 C CA . TYR A 1 122 ? -0.430 0.535 6.754 1.00 98.00 122 TYR A CA 1
ATOM 950 C C . TYR A 1 122 ? -1.447 -0.076 7.733 1.00 98.00 122 TYR A C 1
ATOM 952 O O . TYR A 1 122 ? -1.841 -1.232 7.584 1.00 98.00 122 TYR A O 1
ATOM 960 N N . VAL A 1 123 ? -1.917 0.693 8.721 1.00 97.62 123 VAL A N 1
ATOM 961 C CA . VAL A 1 123 ? -2.933 0.222 9.676 1.00 97.62 123 VAL A CA 1
ATOM 962 C C . VAL A 1 123 ? -4.269 -0.051 8.980 1.00 97.62 123 VAL A C 1
ATOM 964 O O . VAL A 1 123 ? -4.905 -1.067 9.265 1.00 97.62 123 VAL A O 1
ATOM 967 N N . THR A 1 124 ? -4.678 0.812 8.049 1.00 95.31 124 THR A N 1
ATOM 968 C CA . THR A 1 124 ? -5.894 0.616 7.247 1.00 95.31 124 THR A CA 1
ATOM 969 C C . THR A 1 124 ? -5.814 -0.670 6.426 1.00 95.31 124 THR A C 1
ATOM 971 O O . THR A 1 124 ? -6.750 -1.471 6.449 1.00 95.31 124 THR A O 1
ATOM 974 N N . ALA A 1 125 ? -4.680 -0.928 5.773 1.00 95.00 125 ALA A N 1
ATOM 975 C CA . ALA A 1 125 ? -4.472 -2.152 5.008 1.00 95.00 125 ALA A CA 1
ATOM 976 C C . ALA A 1 125 ? -4.478 -3.412 5.901 1.00 95.00 125 ALA A C 1
ATOM 978 O O . ALA A 1 125 ? -5.110 -4.410 5.558 1.00 95.00 125 ALA A O 1
ATOM 979 N N . MET A 1 126 ? -3.881 -3.364 7.101 1.00 95.81 126 MET A N 1
ATOM 980 C CA . MET A 1 126 ? -3.954 -4.480 8.064 1.00 95.81 126 MET A CA 1
ATOM 981 C C . MET A 1 126 ? -5.389 -4.797 8.487 1.00 95.81 126 MET A C 1
ATOM 983 O O . MET A 1 126 ? -5.749 -5.964 8.650 1.00 95.81 126 MET A O 1
ATOM 987 N N . LEU A 1 127 ? -6.212 -3.765 8.673 1.00 94.25 127 LEU A N 1
ATOM 988 C CA . LEU A 1 127 ? -7.610 -3.926 9.050 1.00 94.25 127 LEU A CA 1
ATOM 989 C C . LEU A 1 127 ? -8.437 -4.581 7.933 1.00 94.25 127 LEU A C 1
ATOM 991 O O . LEU A 1 127 ? -9.292 -5.430 8.217 1.00 94.25 127 LEU A O 1
ATOM 995 N N . GLN A 1 128 ? -8.168 -4.208 6.679 1.00 91.69 128 GLN A N 1
ATOM 996 C CA . GLN A 1 128 ? -8.776 -4.823 5.496 1.00 91.69 128 GLN A CA 1
ATOM 997 C C . GLN A 1 128 ? -8.433 -6.314 5.409 1.00 91.69 128 GLN A C 1
ATOM 999 O O . GLN A 1 128 ? -9.340 -7.126 5.242 1.00 91.69 128 GLN A O 1
ATOM 1004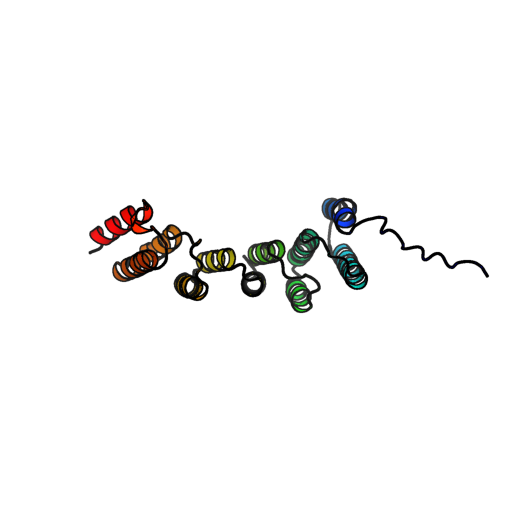 N N . ASP A 1 129 ? -7.173 -6.674 5.665 1.00 91.31 129 ASP A N 1
ATOM 1005 C CA . ASP A 1 129 ? -6.685 -8.063 5.651 1.00 91.31 129 ASP A CA 1
ATOM 1006 C C . ASP A 1 129 ? -7.128 -8.890 6.876 1.00 91.31 129 ASP A C 1
ATOM 1008 O O . ASP A 1 129 ? -6.810 -10.070 6.998 1.00 91.31 129 ASP A O 1
ATOM 1012 N N . GLY A 1 130 ? -7.888 -8.290 7.799 1.00 91.31 130 GLY A N 1
ATOM 1013 C CA . GLY A 1 130 ? -8.457 -8.976 8.963 1.00 91.31 130 GLY A CA 1
ATOM 1014 C C . GLY A 1 130 ? -7.565 -8.992 10.208 1.00 91.31 130 GLY A C 1
ATOM 1015 O O . GLY A 1 130 ? -8.012 -9.447 11.263 1.00 91.31 130 GLY A O 1
ATOM 1016 N N . TYR A 1 131 ? -6.365 -8.415 10.147 1.00 93.12 131 TYR A N 1
ATOM 1017 C CA . TYR A 1 131 ? -5.403 -8.332 11.254 1.00 93.12 131 TYR A CA 1
ATOM 1018 C C . TYR A 1 131 ? -5.711 -7.180 12.230 1.00 93.12 131 TYR A C 1
ATOM 1020 O O . TYR A 1 131 ? -4.843 -6.371 12.565 1.00 93.12 131 TYR A O 1
ATOM 1028 N N . TYR A 1 132 ? -6.968 -7.037 12.669 1.00 92.25 132 TYR A N 1
ATOM 1029 C CA . TYR A 1 132 ? -7.392 -5.849 13.429 1.00 92.25 132 TYR A CA 1
ATOM 1030 C C . TYR A 1 132 ? -6.729 -5.732 14.817 1.00 92.25 132 TYR A C 1
ATOM 1032 O O . TYR A 1 132 ? -6.489 -4.619 15.283 1.00 92.25 132 TYR A O 1
ATOM 1040 N N . LEU A 1 133 ? -6.396 -6.842 15.490 1.00 92.62 133 LEU A N 1
ATOM 1041 C CA . LEU A 1 133 ? -5.719 -6.794 16.796 1.00 92.62 133 LEU A CA 1
ATOM 1042 C C . LEU A 1 133 ? -4.269 -6.331 16.648 1.00 92.62 133 LEU A C 1
ATOM 1044 O O . LEU A 1 133 ? -3.785 -5.506 17.422 1.00 92.62 133 LEU A O 1
ATOM 1048 N N . GLU A 1 134 ? -3.573 -6.848 15.643 1.00 95.94 134 GLU A N 1
ATOM 1049 C CA . GLU A 1 134 ? -2.222 -6.444 15.289 1.00 95.94 134 GLU A CA 1
ATOM 1050 C C . GLU A 1 134 ? -2.202 -4.985 14.825 1.00 95.94 134 GLU A C 1
ATOM 1052 O O . GLU A 1 134 ? -1.307 -4.236 15.217 1.00 95.94 134 GLU A O 1
ATOM 1057 N N . ALA A 1 135 ? -3.224 -4.556 14.082 1.00 97.25 135 ALA A N 1
ATOM 1058 C CA . ALA A 1 135 ? -3.428 -3.171 13.682 1.00 97.25 135 ALA A CA 1
ATOM 1059 C C . ALA A 1 135 ? -3.598 -2.238 14.898 1.00 97.25 135 ALA A C 1
ATOM 1061 O O . ALA A 1 135 ? -2.934 -1.204 14.956 1.00 97.25 135 ALA A O 1
ATOM 1062 N N . LEU A 1 136 ? -4.382 -2.619 15.920 1.00 96.69 136 LEU A N 1
ATOM 1063 C CA . LEU A 1 136 ? -4.501 -1.857 17.178 1.00 96.69 136 LEU A CA 1
ATOM 1064 C C . LEU A 1 136 ? -3.166 -1.768 17.931 1.00 96.69 136 LEU A C 1
ATOM 1066 O O . LEU A 1 136 ? -2.780 -0.698 18.409 1.00 96.69 136 LEU A O 1
ATOM 1070 N N . ARG A 1 137 ? -2.429 -2.884 18.024 1.00 96.94 137 ARG A N 1
ATOM 1071 C CA . ARG A 1 137 ? -1.096 -2.916 18.655 1.00 96.94 137 ARG A CA 1
ATOM 1072 C C . ARG A 1 137 ? -0.115 -2.008 17.917 1.00 96.94 137 ARG A C 1
ATOM 1074 O O . ARG A 1 137 ? 0.633 -1.269 18.557 1.00 96.94 137 ARG A O 1
ATOM 1081 N N . TYR A 1 138 ? -0.133 -2.043 16.587 1.00 97.94 138 TYR A N 1
ATOM 1082 C CA . TYR A 1 138 ? 0.706 -1.196 15.749 1.00 97.94 138 TYR A CA 1
ATOM 1083 C C . TYR A 1 138 ? 0.336 0.282 15.906 1.00 97.94 138 TYR A C 1
ATOM 1085 O O . TYR A 1 138 ? 1.217 1.102 16.165 1.00 97.94 138 TYR A O 1
ATOM 1093 N N . ALA A 1 139 ? -0.957 0.616 15.831 1.00 97.88 139 ALA A N 1
ATOM 1094 C CA . ALA A 1 139 ? -1.452 1.976 16.018 1.00 97.88 139 ALA A CA 1
ATOM 1095 C C . ALA A 1 139 ? -0.996 2.547 17.364 1.00 97.88 139 ALA A C 1
ATOM 1097 O O . ALA A 1 139 ? -0.450 3.647 17.403 1.00 97.88 139 ALA A O 1
ATOM 1098 N N . ARG A 1 140 ? -1.101 1.765 18.447 1.00 97.56 140 ARG A N 1
ATOM 1099 C CA . ARG A 1 140 ? -0.591 2.149 19.770 1.00 97.56 140 ARG A CA 1
ATOM 1100 C C . ARG A 1 140 ? 0.918 2.392 19.766 1.00 97.56 140 ARG A C 1
ATOM 1102 O O . ARG A 1 140 ? 1.363 3.431 20.247 1.00 97.56 140 ARG A O 1
ATOM 1109 N N . LYS A 1 141 ? 1.699 1.455 19.216 1.00 97.50 141 LYS A N 1
ATOM 1110 C CA . LYS A 1 141 ? 3.169 1.535 19.176 1.00 97.50 141 LYS A CA 1
ATOM 1111 C C . LYS A 1 141 ? 3.664 2.782 18.435 1.00 97.50 141 LYS A C 1
ATOM 1113 O O . LYS A 1 141 ? 4.589 3.432 18.910 1.00 97.50 141 LYS A O 1
ATOM 1118 N N . TYR A 1 142 ? 3.045 3.113 17.302 1.00 97.56 142 TYR A N 1
ATOM 1119 C CA . TYR A 1 142 ? 3.440 4.235 16.440 1.00 97.56 142 TYR A CA 1
ATOM 1120 C C . TYR A 1 142 ? 2.560 5.486 16.614 1.00 97.56 142 TYR A C 1
ATOM 1122 O O . TYR A 1 142 ? 2.671 6.422 15.830 1.00 97.56 142 TYR A O 1
ATOM 1130 N N . LYS A 1 143 ? 1.699 5.521 17.644 1.00 97.00 143 LYS A N 1
ATOM 1131 C CA . LYS A 1 143 ? 0.790 6.637 17.974 1.00 97.00 143 LYS A CA 1
ATOM 1132 C C . LYS A 1 143 ? -0.056 7.121 16.784 1.00 97.00 143 LYS A C 1
ATOM 1134 O O . LYS A 1 143 ? -0.244 8.317 16.574 1.00 97.00 143 LYS A O 1
ATOM 1139 N N . VAL A 1 144 ? -0.590 6.181 16.008 1.00 97.06 144 VAL A N 1
ATOM 1140 C CA . VAL A 1 144 ? -1.412 6.454 14.819 1.00 97.06 144 VAL A CA 1
ATOM 1141 C C . VAL A 1 144 ? -2.838 6.824 15.234 1.00 97.06 144 VAL A C 1
ATOM 1143 O O . VAL A 1 144 ? -3.754 6.014 15.148 1.00 97.06 144 VAL A O 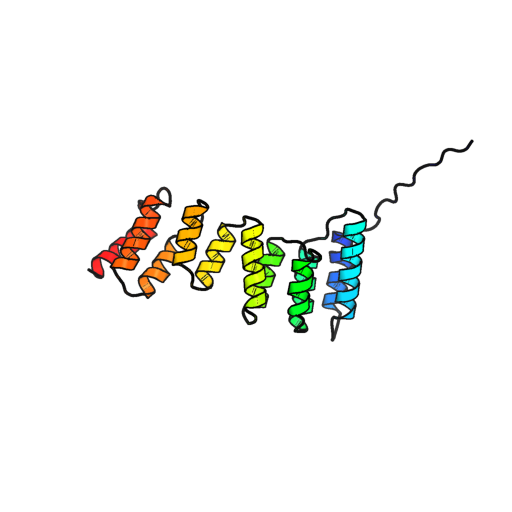1
ATOM 1146 N N . ILE A 1 145 ? -3.038 8.051 15.712 1.00 95.00 145 ILE A N 1
ATOM 1147 C CA . ILE A 1 145 ? -4.347 8.528 16.200 1.00 95.00 145 ILE A CA 1
ATOM 1148 C C . ILE A 1 145 ? -5.359 8.828 15.082 1.00 95.00 145 ILE A C 1
ATOM 1150 O O . ILE A 1 145 ? -6.522 9.088 15.363 1.00 95.00 145 ILE A O 1
ATOM 1154 N N . THR A 1 146 ? -4.925 8.796 13.820 1.00 94.31 146 THR A N 1
ATOM 1155 C CA . THR A 1 146 ? -5.751 9.078 12.634 1.00 94.31 146 THR A CA 1
ATOM 1156 C C . THR A 1 146 ? -6.579 7.882 12.165 1.00 94.31 146 THR A C 1
ATOM 1158 O O . THR A 1 146 ? -7.299 7.986 11.175 1.00 94.31 146 THR A O 1
ATOM 1161 N N . VAL A 1 147 ? -6.453 6.725 12.820 1.00 94.19 147 VAL A N 1
ATOM 1162 C CA . VAL A 1 147 ? -7.270 5.542 12.520 1.00 94.19 147 VAL A CA 1
ATOM 1163 C C . VAL A 1 147 ? -8.742 5.818 12.822 1.00 94.19 147 VAL A C 1
ATOM 1165 O O . VAL A 1 147 ? -9.050 6.560 13.748 1.00 94.19 147 VAL A O 1
ATOM 1168 N N . GLN A 1 148 ? -9.653 5.201 12.070 1.00 93.12 148 GLN A N 1
ATOM 1169 C CA . GLN A 1 148 ? -11.094 5.369 12.269 1.00 93.12 148 GLN A CA 1
ATOM 1170 C C . GLN A 1 148 ? -11.615 4.349 13.295 1.00 93.12 148 GLN A C 1
ATOM 1172 O O . GLN A 1 148 ? -11.658 3.159 12.969 1.00 93.12 148 GLN A O 1
ATOM 1177 N N . PRO A 1 149 ? -12.034 4.760 14.511 1.00 95.19 149 PRO A N 1
ATOM 1178 C CA . PRO A 1 149 ? -12.490 3.825 15.542 1.00 95.19 149 PRO A CA 1
ATOM 1179 C C . PRO A 1 149 ? -13.667 2.952 15.100 1.00 95.19 149 PRO A C 1
ATOM 1181 O O . PRO A 1 149 ? -13.685 1.763 15.420 1.00 95.19 149 PRO A O 1
ATOM 1184 N N . ALA A 1 150 ? -14.606 3.511 14.322 1.00 94.75 150 ALA A N 1
ATOM 1185 C CA . ALA A 1 150 ? -15.764 2.796 13.786 1.00 94.75 150 ALA A CA 1
ATOM 1186 C C . ALA A 1 150 ? -15.378 1.468 13.123 1.00 94.75 150 ALA A C 1
ATOM 1188 O O . ALA A 1 150 ? -15.902 0.429 13.507 1.00 94.75 150 ALA A O 1
ATOM 1189 N N . LEU A 1 151 ? -14.391 1.466 12.221 1.00 94.75 151 LEU A N 1
ATOM 1190 C CA . LEU A 1 151 ? -14.006 0.267 11.466 1.00 94.75 151 LEU A CA 1
ATOM 1191 C C . LEU A 1 151 ? -13.495 -0.869 12.370 1.00 94.75 151 LEU A C 1
ATOM 1193 O O . LEU A 1 151 ? -13.713 -2.051 12.102 1.00 94.75 151 LEU A O 1
ATOM 1197 N N . PHE A 1 152 ? -12.815 -0.527 13.466 1.00 95.94 152 PHE A N 1
ATOM 1198 C CA . PHE A 1 152 ? -12.349 -1.508 14.448 1.00 95.94 152 PHE A CA 1
ATOM 1199 C C . PHE A 1 152 ? -13.490 -2.013 15.333 1.00 95.94 152 PHE A C 1
ATOM 1201 O O . PHE A 1 152 ? -13.532 -3.199 15.662 1.00 95.94 152 PHE A O 1
ATOM 1208 N N . LEU A 1 153 ? -14.411 -1.126 15.714 1.00 95.50 153 LEU A N 1
ATOM 1209 C CA . LEU A 1 153 ? -15.583 -1.462 16.520 1.00 95.50 153 LEU A CA 1
ATOM 1210 C C . LEU A 1 153 ? -16.565 -2.346 15.741 1.00 95.50 153 LEU A C 1
ATOM 1212 O O . LEU A 1 153 ? -17.069 -3.313 16.304 1.00 95.50 153 LEU A O 1
ATOM 1216 N N . GLU A 1 154 ? -16.749 -2.109 14.440 1.00 94.31 154 GLU A N 1
ATOM 1217 C CA . GLU A 1 154 ? -17.520 -2.978 13.537 1.00 94.31 154 GLU A CA 1
ATOM 1218 C C . GLU A 1 154 ? -16.936 -4.392 13.492 1.00 94.31 154 GLU A C 1
ATOM 1220 O O . GLU A 1 154 ? -17.652 -5.376 13.684 1.00 94.31 154 GLU A O 1
ATOM 1225 N N . LYS A 1 155 ? -15.613 -4.511 13.314 1.00 93.06 155 LYS A N 1
ATOM 1226 C CA . LYS A 1 155 ? -14.914 -5.808 13.330 1.00 93.06 155 LYS A CA 1
ATOM 1227 C C . LYS A 1 155 ? -15.033 -6.504 14.688 1.00 93.06 155 LYS A C 1
ATOM 1229 O O . LYS A 1 155 ? -15.147 -7.729 14.742 1.00 93.06 155 LYS A O 1
ATOM 1234 N N . ALA A 1 156 ? -14.998 -5.748 15.786 1.00 93.00 156 ALA A N 1
ATOM 1235 C CA . ALA A 1 156 ? -15.173 -6.290 17.130 1.00 93.00 156 ALA A CA 1
ATOM 1236 C C . ALA A 1 156 ? -16.607 -6.791 17.361 1.00 93.00 156 ALA A C 1
ATOM 1238 O O . ALA A 1 156 ? -16.786 -7.880 17.909 1.00 93.00 156 ALA A O 1
ATOM 1239 N N . LEU A 1 157 ? -17.604 -6.035 16.892 1.00 93.19 157 LEU A N 1
ATOM 1240 C CA . LEU A 1 157 ? -19.021 -6.381 16.962 1.00 93.19 157 LEU A CA 1
ATOM 1241 C C . LEU A 1 157 ? -19.345 -7.630 16.134 1.00 93.19 157 LEU A C 1
ATOM 1243 O O . LEU A 1 157 ? -20.037 -8.516 16.624 1.00 93.19 157 LEU A O 1
ATOM 1247 N N . ALA A 1 158 ? -18.781 -7.757 14.929 1.00 92.25 158 ALA A N 1
ATOM 1248 C CA . ALA A 1 158 ? -18.977 -8.920 14.059 1.00 92.25 158 ALA A CA 1
ATOM 1249 C C . ALA A 1 158 ? -18.532 -10.253 14.696 1.00 92.25 158 ALA A C 1
ATOM 1251 O O . ALA A 1 158 ? -18.992 -11.318 14.294 1.00 92.25 158 ALA A O 1
ATOM 1252 N N . LYS A 1 159 ? -17.662 -10.213 15.715 1.00 88.56 159 LYS A N 1
ATOM 1253 C CA . LYS A 1 159 ? -17.259 -11.393 16.500 1.00 88.56 159 LYS A CA 1
ATOM 1254 C C . LYS A 1 159 ? -18.268 -11.797 17.583 1.00 88.56 159 LYS A C 1
ATOM 1256 O O . LYS A 1 159 ? -18.014 -12.765 18.293 1.00 88.56 159 LYS A O 1
ATOM 1261 N N . ASN A 1 160 ? -19.360 -11.047 17.740 1.00 86.94 160 ASN A N 1
ATOM 1262 C CA . ASN A 1 160 ? -20.442 -11.275 18.698 1.00 86.94 160 ASN A CA 1
ATOM 1263 C C . ASN A 1 160 ? -19.961 -11.536 20.140 1.00 86.94 160 ASN A C 1
ATOM 1265 O O . ASN A 1 160 ? -20.422 -12.445 20.825 1.00 86.94 160 ASN A O 1
ATOM 1269 N N . SER A 1 161 ? -18.979 -10.752 20.597 1.00 91.81 161 SER A N 1
ATOM 1270 C CA . SER A 1 161 ? -18.402 -10.865 21.939 1.00 91.81 161 SER A CA 1
ATOM 1271 C C . SER A 1 161 ? -18.425 -9.511 22.636 1.00 91.81 161 SER A C 1
ATOM 1273 O O . SER A 1 161 ? -17.662 -8.610 22.275 1.00 91.81 161 SER A O 1
ATOM 1275 N N . ALA A 1 162 ? -19.264 -9.385 23.670 1.00 93.50 162 ALA A N 1
ATOM 1276 C CA . ALA A 1 162 ? -19.370 -8.170 24.478 1.00 93.50 162 ALA A CA 1
ATOM 1277 C C . ALA A 1 162 ? -18.014 -7.780 25.090 1.00 93.50 162 ALA A C 1
ATOM 1279 O O . ALA A 1 162 ? -17.627 -6.615 25.065 1.00 93.50 162 ALA A O 1
ATOM 1280 N N . HIS A 1 163 ? -17.237 -8.766 25.554 1.00 93.38 163 HIS A N 1
ATOM 1281 C CA . HIS A 1 163 ? -15.901 -8.538 26.104 1.00 93.38 163 HIS A CA 1
ATOM 1282 C C . HIS A 1 163 ? -14.940 -7.919 25.076 1.00 93.38 163 HIS A C 1
ATOM 1284 O O . HIS A 1 163 ? -14.248 -6.947 25.376 1.00 93.38 163 HIS A O 1
ATOM 1290 N N . ASN A 1 164 ? -14.919 -8.446 23.849 1.00 93.25 164 ASN A N 1
ATOM 1291 C CA . ASN A 1 164 ? -14.068 -7.916 22.784 1.00 93.25 164 ASN A CA 1
ATOM 1292 C C . ASN A 1 164 ? -14.493 -6.495 22.383 1.00 93.25 164 ASN A C 1
ATOM 1294 O O . ASN A 1 164 ? -13.646 -5.611 22.266 1.00 93.25 164 ASN A O 1
ATOM 1298 N N . LEU A 1 165 ? -15.799 -6.252 22.231 1.00 95.81 165 LEU A N 1
ATOM 1299 C CA . LEU A 1 165 ? -16.313 -4.917 21.928 1.00 95.81 165 LEU A CA 1
ATOM 1300 C C . LEU A 1 165 ? -15.964 -3.914 23.040 1.00 95.81 165 LEU A C 1
ATOM 1302 O O . LEU A 1 165 ? -15.468 -2.827 22.746 1.00 95.81 165 LEU A O 1
ATOM 1306 N N . ALA A 1 166 ? -16.137 -4.293 24.310 1.00 96.31 166 ALA A N 1
ATOM 1307 C CA . ALA A 1 166 ? -15.770 -3.470 25.461 1.00 96.31 166 ALA A CA 1
ATOM 1308 C C . ALA A 1 166 ? -14.273 -3.129 25.487 1.00 96.31 166 ALA A C 1
ATOM 1310 O O . ALA A 1 166 ? -13.903 -1.984 25.759 1.00 96.31 166 ALA A O 1
ATOM 1311 N N . ALA A 1 167 ? -13.407 -4.098 25.179 1.00 96.06 167 ALA A N 1
ATOM 1312 C CA . ALA A 1 167 ? -11.964 -3.889 25.126 1.00 96.06 167 ALA A CA 1
ATOM 1313 C C . ALA A 1 167 ? -11.562 -2.898 24.020 1.00 96.06 167 ALA A C 1
ATOM 1315 O O . ALA A 1 167 ? -10.765 -1.993 24.269 1.00 96.06 167 ALA A O 1
ATOM 1316 N N . VAL A 1 168 ? -12.136 -3.022 22.818 1.00 96.44 168 VAL A N 1
ATOM 1317 C CA . VAL A 1 168 ? -11.855 -2.101 21.701 1.00 96.44 168 VAL A CA 1
ATOM 1318 C C . VAL A 1 168 ? -12.422 -0.704 21.974 1.00 96.44 168 VAL A C 1
ATOM 1320 O O . VAL A 1 168 ? -11.750 0.293 21.718 1.00 96.44 168 VAL A O 1
ATOM 1323 N N . LEU A 1 169 ? -13.614 -0.603 22.567 1.00 96.81 169 LEU A N 1
ATOM 1324 C CA . LEU A 1 169 ? -14.193 0.681 22.970 1.00 96.81 169 LEU A CA 1
ATOM 1325 C C . LEU A 1 169 ? -13.324 1.387 24.023 1.00 96.81 169 LEU A C 1
ATOM 1327 O O . LEU A 1 169 ? -13.057 2.586 23.909 1.00 96.81 169 LEU A O 1
ATOM 1331 N N . SER A 1 170 ? -12.841 0.637 25.018 1.00 96.88 170 SER A N 1
ATOM 1332 C CA . SER A 1 170 ? -11.951 1.150 26.068 1.00 96.88 170 SER A CA 1
ATOM 1333 C C . SER A 1 170 ? -10.607 1.590 25.491 1.00 96.88 170 SER A C 1
ATOM 1335 O O . SER A 1 170 ? -10.132 2.676 25.816 1.00 96.88 170 SER A O 1
ATOM 1337 N N . PHE A 1 171 ? -10.047 0.810 24.557 1.00 97.19 171 PHE A N 1
ATOM 1338 C CA . PHE A 1 171 ? -8.843 1.185 23.817 1.00 97.19 171 PHE A CA 1
ATOM 1339 C C . PHE A 1 171 ? -8.981 2.580 23.198 1.00 97.19 171 PHE A C 1
ATOM 1341 O O . PHE A 1 171 ? -8.114 3.421 23.413 1.00 97.19 171 PHE A O 1
ATOM 1348 N N . PHE A 1 172 ? -10.062 2.858 22.462 1.00 97.31 172 PHE A N 1
ATOM 1349 C CA . PHE A 1 172 ? -10.219 4.155 21.794 1.00 97.31 172 PHE A CA 1
ATOM 1350 C C . PHE A 1 172 ? -10.545 5.300 22.752 1.00 97.31 172 PHE A C 1
ATOM 1352 O O . PHE A 1 172 ? -10.173 6.436 22.472 1.00 97.31 172 PHE A O 1
ATOM 1359 N N . CYS A 1 173 ? -11.160 5.019 23.905 1.00 96.62 173 CYS A N 1
ATOM 1360 C CA . CYS A 1 173 ? -11.333 6.018 24.962 1.00 96.62 173 CYS A CA 1
ATOM 1361 C C . CYS A 1 173 ? -9.998 6.536 25.513 1.00 96.62 173 CYS A C 1
ATOM 1363 O O . CYS A 1 173 ? -9.925 7.695 25.914 1.00 96.62 173 CYS A O 1
ATOM 1365 N N . GLU A 1 174 ? -8.978 5.678 25.566 1.00 96.25 174 GLU A N 1
ATOM 1366 C CA . GLU A 1 174 ? -7.630 6.025 26.029 1.00 96.25 174 GLU A CA 1
ATOM 1367 C C . GLU A 1 174 ? -6.745 6.555 24.897 1.00 96.25 174 GLU A C 1
ATOM 1369 O O . GLU A 1 174 ? -5.915 7.438 25.104 1.00 96.25 17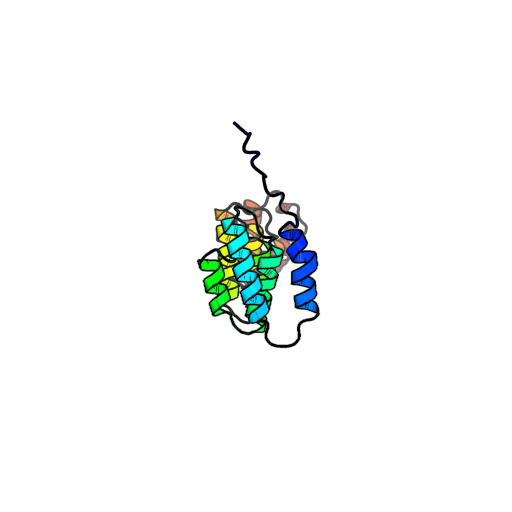4 GLU A O 1
ATOM 1374 N N . PHE A 1 175 ? -6.896 5.991 23.699 1.00 96.06 175 PHE A N 1
ATOM 1375 C CA . PHE A 1 175 ? -5.971 6.197 22.592 1.00 96.06 175 PHE A CA 1
ATOM 1376 C C . PHE A 1 175 ? -6.342 7.374 21.682 1.00 96.06 175 PHE A C 1
ATOM 1378 O O . PHE A 1 175 ? -5.447 8.047 21.169 1.00 96.06 175 PHE A O 1
ATOM 1385 N N . THR A 1 176 ? -7.636 7.637 21.476 1.00 94.38 176 THR A N 1
ATOM 1386 C CA . THR A 1 176 ? -8.113 8.663 20.540 1.00 94.38 176 THR A CA 1
ATOM 1387 C C . THR A 1 176 ? -8.657 9.876 21.302 1.00 94.38 176 THR A C 1
ATOM 1389 O O . THR A 1 176 ? -9.647 9.755 22.032 1.00 94.38 176 THR A O 1
ATOM 1392 N N . PRO A 1 177 ? -8.058 11.070 21.128 1.00 94.50 177 PRO A N 1
ATOM 1393 C CA . PRO A 1 177 ? -8.539 12.291 21.765 1.00 94.50 177 PRO A CA 1
ATOM 1394 C C . PRO A 1 177 ? -10.009 12.569 21.445 1.00 94.50 177 PRO A C 1
ATOM 1396 O O . PRO A 1 177 ? -10.449 12.406 20.309 1.00 94.50 177 PRO A O 1
ATOM 1399 N N . SER A 1 178 ? -10.768 12.999 22.453 1.00 94.31 178 SER A N 1
ATOM 1400 C CA . SER A 1 178 ? -12.189 13.357 22.324 1.00 94.31 178 SER A CA 1
ATOM 1401 C C . SER A 1 178 ? -13.106 12.245 21.795 1.00 94.31 178 SER A C 1
ATOM 1403 O O . SER A 1 178 ? -14.266 12.516 21.496 1.00 94.31 178 SER A O 1
ATOM 1405 N N . PHE A 1 179 ? -12.652 10.986 21.742 1.00 96.19 179 PHE A N 1
ATOM 1406 C CA . PHE A 1 179 ? -13.459 9.881 21.219 1.00 96.19 179 PHE A CA 1
ATOM 1407 C C . PHE A 1 179 ? -14.804 9.732 21.946 1.00 96.19 179 PHE A C 1
ATOM 1409 O O . PHE A 1 179 ? -15.829 9.510 21.308 1.00 96.19 179 PHE A O 1
ATOM 1416 N N . LYS A 1 180 ? -14.838 9.964 23.264 1.00 96.00 180 LYS A N 1
ATOM 1417 C CA . LYS A 1 180 ? -16.069 9.914 24.076 1.00 96.00 180 LYS A CA 1
ATOM 1418 C C . LYS A 1 180 ? -17.151 10.922 23.660 1.00 96.00 180 LYS A C 1
ATOM 1420 O O . LYS A 1 180 ? -18.305 10.734 24.022 1.00 96.00 180 LYS A O 1
ATOM 1425 N N . ALA A 1 181 ? -16.793 11.976 22.926 1.00 96.06 181 ALA A N 1
ATOM 1426 C CA . ALA A 1 181 ? -17.734 12.975 22.418 1.00 96.06 181 ALA A CA 1
ATOM 1427 C C . ALA A 1 181 ? -18.276 12.637 21.014 1.00 96.06 181 ALA A C 1
ATOM 1429 O O . ALA A 1 181 ? -19.078 13.391 20.469 1.00 96.06 181 ALA A O 1
ATOM 1430 N N . THR A 1 182 ? -17.831 11.533 20.406 1.00 96.06 182 THR A N 1
ATOM 1431 C CA . THR A 1 182 ? -18.231 11.141 19.047 1.00 96.06 182 THR A CA 1
ATOM 1432 C C . THR A 1 182 ? -19.525 10.327 19.038 1.00 96.06 182 THR A C 1
ATOM 1434 O O . THR A 1 182 ? -19.843 9.618 19.996 1.00 96.06 182 THR A O 1
ATOM 1437 N N . SER A 1 183 ? -20.254 10.370 17.918 1.00 95.56 183 SER A N 1
ATOM 1438 C CA . SER A 1 183 ? -21.433 9.525 17.689 1.00 95.56 183 SER A CA 1
ATOM 1439 C C . SER A 1 183 ? -21.098 8.033 17.707 1.00 95.56 183 SER A C 1
ATOM 1441 O O . SER A 1 183 ? -21.911 7.234 18.169 1.00 95.56 183 SER A O 1
ATOM 1443 N N . ASP A 1 184 ? -19.896 7.657 17.259 1.00 94.75 184 ASP A N 1
ATOM 1444 C CA . ASP A 1 184 ? -19.416 6.274 17.299 1.00 94.75 184 ASP A CA 1
ATOM 1445 C C . ASP A 1 184 ? -19.362 5.753 18.733 1.00 94.75 184 ASP A C 1
ATOM 1447 O O . ASP A 1 184 ? -19.898 4.684 19.022 1.00 94.75 184 ASP A O 1
ATOM 1451 N N . PHE A 1 185 ? -18.775 6.521 19.657 1.00 97.06 185 PHE A N 1
ATOM 1452 C CA . PHE A 1 185 ? -18.729 6.123 21.061 1.00 97.06 185 PHE A CA 1
ATOM 1453 C C . PHE A 1 185 ? -20.134 5.892 21.626 1.00 97.06 185 PHE A C 1
ATOM 1455 O O . PHE A 1 185 ? -20.380 4.844 22.221 1.00 97.06 185 PHE A O 1
ATOM 1462 N N . VAL A 1 186 ? -21.062 6.829 21.400 1.00 97.19 186 VAL A N 1
ATOM 1463 C CA . VAL A 1 186 ? -22.451 6.711 21.873 1.00 97.19 186 VAL A CA 1
ATOM 1464 C C . VAL A 1 186 ? -23.116 5.455 21.303 1.00 97.19 186 VAL A C 1
ATOM 1466 O O . VAL A 1 186 ? -23.682 4.662 22.057 1.00 97.19 186 VAL A O 1
ATOM 1469 N N . ARG A 1 187 ? -22.986 5.228 19.990 1.00 97.06 187 ARG A N 1
ATOM 1470 C CA . ARG A 1 187 ? -23.558 4.071 19.290 1.00 97.06 187 ARG A CA 1
ATOM 1471 C C . ARG A 1 187 ? -23.034 2.749 19.845 1.00 97.06 187 ARG A C 1
ATOM 1473 O O . ARG A 1 187 ? -23.821 1.893 20.241 1.00 97.06 187 ARG A O 1
ATOM 1480 N N . TYR A 1 188 ? -21.716 2.567 19.895 1.00 96.81 188 TYR A N 1
ATOM 1481 C CA . TYR A 1 188 ? -21.126 1.300 20.335 1.00 96.81 188 TYR A CA 1
ATOM 1482 C C . TYR A 1 188 ? -21.262 1.074 21.841 1.00 96.81 188 TYR A C 1
ATOM 1484 O O . TYR A 1 188 ? -21.331 -0.074 22.278 1.00 96.81 188 TYR A O 1
ATOM 1492 N N . ARG A 1 189 ? -21.363 2.142 22.643 1.00 96.88 189 ARG A N 1
ATOM 1493 C CA . ARG A 1 189 ? -21.664 2.033 24.074 1.00 96.88 189 ARG A CA 1
ATOM 1494 C C . ARG A 1 189 ? -23.079 1.513 24.329 1.00 96.88 189 ARG A C 1
ATOM 1496 O O . ARG A 1 189 ? -23.232 0.725 25.263 1.00 96.88 189 ARG A O 1
ATOM 1503 N N . HIS A 1 190 ? -24.056 1.942 23.523 1.00 96.94 190 HIS A N 1
ATOM 1504 C CA . HIS A 1 190 ? -25.439 1.455 23.567 1.00 96.94 190 HIS A CA 1
ATOM 1505 C C . HIS A 1 190 ? -25.532 -0.013 23.146 1.00 96.94 190 HIS A C 1
ATOM 1507 O O . HIS A 1 190 ? -26.063 -0.830 23.891 1.00 96.94 190 HIS A O 1
ATOM 1513 N N . ILE A 1 191 ? -24.933 -0.371 22.004 1.00 96.19 191 ILE A N 1
ATOM 1514 C CA . ILE A 1 191 ? -24.898 -1.766 21.535 1.00 96.19 191 ILE A CA 1
ATOM 1515 C C . ILE A 1 191 ? -24.283 -2.670 22.609 1.00 96.19 191 ILE A C 1
ATOM 1517 O O . ILE A 1 191 ? -24.830 -3.717 22.933 1.00 96.19 191 ILE A O 1
ATOM 1521 N N . LEU A 1 192 ? -23.174 -2.243 23.224 1.00 95.31 192 LEU A N 1
ATOM 1522 C CA . LEU A 1 192 ? -22.535 -3.008 24.292 1.00 95.31 192 LEU A CA 1
ATOM 1523 C C . LEU A 1 192 ? -23.451 -3.223 25.509 1.00 95.31 192 LEU A C 1
ATOM 1525 O O . LEU A 1 192 ? -23.366 -4.281 26.120 1.00 95.31 192 LEU A O 1
ATOM 1529 N N . SER A 1 193 ? -24.303 -2.257 25.876 1.00 95.19 193 SER A N 1
ATOM 1530 C CA . SER A 1 193 ? -25.257 -2.447 26.981 1.00 95.19 193 SER A CA 1
ATOM 1531 C C . SER A 1 193 ? -26.409 -3.389 26.651 1.00 95.19 193 SER A C 1
ATOM 1533 O O . SER A 1 193 ? -26.986 -3.936 27.575 1.00 95.19 193 SER A O 1
ATOM 1535 N N . GLU A 1 194 ? -26.740 -3.587 25.376 1.00 93.88 194 GLU A N 1
ATOM 1536 C CA . GLU A 1 194 ? -27.775 -4.545 24.958 1.00 93.88 194 GLU A CA 1
ATOM 1537 C C . GLU A 1 194 ? -27.240 -5.982 24.860 1.00 93.88 194 GLU A C 1
ATOM 1539 O O . GLU A 1 194 ? -28.013 -6.935 24.851 1.00 93.88 194 GLU A O 1
ATOM 1544 N N . MET A 1 195 ? -25.915 -6.150 24.770 1.00 90.69 195 MET A N 1
ATOM 1545 C CA . MET A 1 195 ? -25.255 -7.460 24.704 1.00 90.69 195 MET A CA 1
ATOM 1546 C C . MET A 1 195 ? -24.989 -8.099 26.078 1.00 90.69 195 MET A C 1
ATOM 1548 O O . MET A 1 195 ? -24.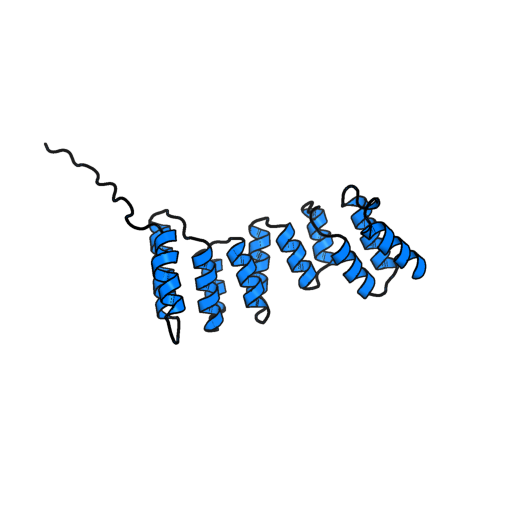583 -9.263 26.118 1.00 90.69 195 MET A O 1
ATOM 1552 N N . VAL A 1 196 ? -25.119 -7.336 27.169 1.00 81.00 196 VAL A N 1
ATOM 1553 C CA . VAL A 1 196 ? -24.840 -7.747 28.560 1.00 81.00 196 VAL A CA 1
ATOM 1554 C C . VAL A 1 196 ? -26.150 -7.892 29.312 1.00 81.00 196 VAL A C 1
ATOM 1556 O O . VAL A 1 196 ? -26.297 -8.923 30.002 1.00 81.00 196 VAL A O 1
#

Foldseek 3Di:
DDDDDPPPPDPPAALVNCCVVPLVVCVVPDDDQCVVVLVVLLVVLVVCVVVVHDHDLVSLLVSCVSCLVVVNVVVNVVCDVVCSNPQDLSNLVSQLVSCPVPVVSNVVSLVSCVVVVVLQVNLVSCLVVVVNVVSLVSCVVSLVLVHDLLSSLVSQVVVLDLVSNVVSLVSCVVRHPPPCVDPSNVVSVVVSVVSD

Sequence (196 aa):
MTQHGQHAGTVAISPIEMFQSVFTLVEDEMMGDPAYLIAVIIEFLRSVSKAGLKAPHNLYVMTATLLARSNRYAEIALFVSNKILEPCKELAMQLMELGLQHPPTRKLGMDMLRERGLHHDYVTAMLQDGYYLEALRYARKYKVITVQPALFLEKALAKNSAHNLAAVLSFFCEFTPSFKATSDFVRYRHILSEMV